Protein AF-A0AAV9EC55-F1 (afdb_monomer_lite)

Radius of gyration: 24.44 Å; chains: 1; bounding box: 65×81×63 Å

Secondary structure (DSSP, 8-state):
----S-------HHHHHHHHHHHHS--SS----PSPHHHHHHHHHHT-TTHHHHHHHHHHHHHH-HHHHHHHHTSSHHHHHHHHHHHHTT--S-THHHHHHHHHHTTS---SPPS-HHHHHHHHHHHHHHS-HHHHHHHHHHHHHHHHH-HHHHHHHTSGGG-HHHHHHHHHHH---HHHHHHHHHHHHHHTSSHHHHHHHHHTTHHHHHHHHHHHHS-S-S----

InterPro domains:
  IPR003613 U-box domain [PS51698] (1-29)
  IPR011989 Armadillo-like helical [G3DSA:1.25.10.10] (6-224)
  IPR016024 Armadillo-type fold [SSF48371] (18-217)
  IPR045185 E3 ubiquitin-protein ligase PUB22/23/24-like [PTHR22849] (1-216)
  IPR058678 U-box domain-containing protein-like, ARM repeat region [PF25598] (39-224)

Structure (mmCIF, N/CA/C/O backbone):
data_AF-A0AAV9EC55-F1
#
_entry.id   AF-A0AAV9EC55-F1
#
loop_
_atom_site.group_PDB
_atom_site.id
_atom_site.type_symbol
_atom_site.label_atom_id
_atom_site.label_alt_id
_atom_site.label_comp_id
_atom_site.label_asym_id
_atom_site.label_entity_id
_atom_site.label_seq_id
_atom_site.pdbx_PDB_ins_code
_atom_site.Cartn_x
_atom_site.Cartn_y
_atom_site.Cartn_z
_atom_site.occupancy
_atom_site.B_iso_or_equiv
_atom_site.auth_seq_id
_atom_site.auth_comp_id
_atom_site.auth_asym_id
_atom_site.auth_atom_id
_atom_site.pdbx_PDB_model_num
ATOM 1 N N . MET A 1 1 ? 8.874 -62.850 -39.930 1.00 38.75 1 MET A N 1
ATOM 2 C CA . MET A 1 1 ? 8.862 -61.561 -39.208 1.00 38.75 1 MET A CA 1
ATOM 3 C C . MET A 1 1 ? 9.757 -60.599 -39.962 1.00 38.75 1 MET A C 1
ATOM 5 O O . MET A 1 1 ? 10.953 -60.844 -40.041 1.00 38.75 1 MET A O 1
ATOM 9 N N . GLN A 1 2 ? 9.176 -59.597 -40.617 1.00 45.44 2 GLN A N 1
ATOM 10 C CA . GLN A 1 2 ? 9.918 -58.660 -41.458 1.00 45.44 2 GLN A CA 1
ATOM 11 C C . GLN A 1 2 ? 10.484 -57.551 -40.565 1.00 45.44 2 GLN A C 1
ATOM 13 O O . GLN A 1 2 ? 9.738 -56.741 -40.023 1.00 45.44 2 GLN A O 1
ATOM 18 N N . VAL A 1 3 ? 11.799 -57.577 -40.349 1.00 55.66 3 VAL A N 1
ATOM 19 C CA . VAL A 1 3 ? 12.520 -56.552 -39.587 1.00 55.66 3 VAL A CA 1
ATOM 20 C C . VAL A 1 3 ? 12.741 -55.362 -40.519 1.00 55.66 3 VAL A C 1
ATOM 22 O O . VAL A 1 3 ? 13.360 -55.510 -41.571 1.00 55.66 3 VAL A O 1
ATOM 25 N N . LEU A 1 4 ? 12.184 -54.203 -40.164 1.00 48.34 4 LEU A N 1
ATOM 26 C CA . LEU A 1 4 ? 12.337 -52.960 -40.924 1.00 48.34 4 LEU A CA 1
ATOM 27 C C . LEU A 1 4 ? 13.818 -52.529 -40.946 1.00 48.34 4 LEU A C 1
ATOM 29 O O . LEU A 1 4 ? 14.422 -52.411 -39.875 1.00 48.34 4 LEU A O 1
ATOM 33 N N . PRO A 1 5 ? 14.412 -52.278 -42.128 1.00 57.16 5 PRO A N 1
ATOM 34 C CA . PRO A 1 5 ? 15.803 -51.882 -42.258 1.00 57.16 5 PRO A CA 1
ATOM 35 C C . PRO A 1 5 ? 15.905 -50.356 -42.302 1.00 57.16 5 PRO A C 1
ATOM 37 O O . PRO A 1 5 ? 16.120 -49.782 -43.359 1.00 57.16 5 PRO A O 1
ATOM 40 N N . SER A 1 6 ? 15.738 -49.694 -41.161 1.00 53.38 6 SER A N 1
ATOM 41 C CA . SER A 1 6 ? 16.419 -48.422 -40.892 1.00 53.38 6 SER A CA 1
ATOM 42 C C . SER A 1 6 ? 16.151 -47.974 -39.461 1.00 53.38 6 SER A C 1
ATOM 44 O O . SER A 1 6 ? 15.020 -47.873 -38.992 1.00 53.38 6 SER A O 1
ATOM 46 N N . LYS A 1 7 ? 17.247 -47.704 -38.754 1.00 51.03 7 LYS A N 1
ATOM 47 C CA . LYS A 1 7 ? 17.292 -47.003 -37.466 1.00 51.03 7 LYS A CA 1
ATOM 48 C C . LYS A 1 7 ? 17.668 -45.540 -37.704 1.00 51.03 7 LYS A C 1
ATOM 50 O O . LYS A 1 7 ? 18.323 -44.913 -36.876 1.00 51.03 7 LYS A O 1
ATOM 55 N N . ASP A 1 8 ? 17.276 -45.020 -38.860 1.00 46.66 8 ASP A N 1
ATOM 56 C CA . ASP A 1 8 ? 17.514 -43.638 -39.218 1.00 46.66 8 ASP A CA 1
ATOM 57 C C . ASP A 1 8 ? 16.453 -42.829 -38.487 1.00 46.66 8 ASP A C 1
ATOM 59 O O . ASP A 1 8 ? 15.302 -42.724 -38.911 1.00 46.66 8 ASP A O 1
ATOM 63 N N . PHE A 1 9 ? 16.836 -42.306 -37.321 1.00 54.19 9 PHE A N 1
ATOM 64 C CA . PHE A 1 9 ? 16.145 -41.188 -36.701 1.00 54.19 9 PHE A CA 1
ATOM 65 C C . PHE A 1 9 ? 16.186 -40.045 -37.711 1.00 54.19 9 PHE A C 1
ATOM 67 O O . PHE A 1 9 ? 17.112 -39.242 -37.714 1.00 54.19 9 PHE A O 1
ATOM 74 N N . ILE A 1 10 ? 15.201 -39.992 -38.602 1.00 49.34 10 ILE A N 1
ATOM 75 C CA . ILE A 1 10 ? 14.934 -38.804 -39.393 1.00 49.34 10 ILE A CA 1
ATOM 76 C C . ILE A 1 10 ? 14.414 -37.803 -38.361 1.00 49.34 10 ILE A C 1
ATOM 78 O O . ILE A 1 10 ? 13.297 -37.990 -37.861 1.00 49.34 10 ILE A O 1
ATOM 82 N N . PRO A 1 11 ? 15.205 -36.789 -37.955 1.00 53.09 11 PRO A N 1
ATOM 83 C CA . PRO A 1 11 ? 14.697 -35.788 -37.039 1.00 53.09 11 PRO A CA 1
ATOM 84 C C . PRO A 1 11 ? 13.466 -35.197 -37.711 1.00 53.09 11 PRO A C 1
ATOM 86 O O . PRO A 1 11 ? 13.515 -34.822 -38.885 1.00 53.09 11 PRO A O 1
ATOM 89 N N . ASN A 1 12 ? 12.338 -35.185 -37.004 1.00 66.88 12 ASN A N 1
ATOM 90 C CA . ASN A 1 12 ? 11.106 -34.624 -37.530 1.00 66.88 12 ASN A CA 1
ATOM 91 C C . ASN A 1 12 ? 11.317 -33.107 -37.640 1.00 66.88 12 ASN A C 1
ATOM 93 O O . ASN A 1 12 ? 11.024 -32.339 -36.724 1.00 66.88 12 ASN A O 1
ATOM 97 N N . LEU A 1 13 ? 11.914 -32.689 -38.759 1.00 66.38 13 LEU A N 1
ATOM 98 C CA . LEU A 1 13 ? 12.276 -31.310 -39.058 1.00 66.38 13 LEU A CA 1
ATOM 99 C C . LEU A 1 13 ? 11.023 -30.442 -39.106 1.00 66.38 13 LEU A C 1
ATOM 101 O O . LEU A 1 13 ? 11.099 -29.259 -38.809 1.00 66.38 13 LEU A O 1
ATOM 105 N N . THR A 1 14 ? 9.866 -31.033 -39.404 1.00 71.38 14 THR A N 1
ATOM 106 C CA . THR A 1 14 ? 8.547 -30.415 -39.260 1.00 71.38 14 THR A CA 1
ATOM 107 C C . THR A 1 14 ? 8.240 -30.060 -37.808 1.00 71.38 14 THR A C 1
ATOM 109 O O . THR A 1 14 ? 7.862 -28.924 -37.555 1.00 71.38 14 THR A O 1
ATOM 112 N N . LEU A 1 15 ? 8.474 -30.955 -36.841 1.00 65.94 15 LEU A N 1
ATOM 113 C CA . LEU A 1 15 ? 8.318 -30.640 -35.416 1.00 65.94 15 LEU A CA 1
ATOM 114 C C . LEU A 1 15 ? 9.353 -29.626 -34.933 1.00 65.94 15 LEU A C 1
ATOM 116 O O . LEU A 1 15 ? 8.979 -28.681 -34.257 1.00 65.94 15 LEU A O 1
ATOM 120 N N . HIS A 1 16 ? 10.625 -29.750 -35.315 1.00 69.38 16 HIS A N 1
ATOM 121 C CA . HIS A 1 16 ? 11.636 -28.745 -34.958 1.00 69.38 16 HIS A CA 1
ATOM 122 C C . HIS A 1 16 ? 11.318 -27.371 -35.553 1.00 69.38 16 HIS A C 1
ATOM 124 O O . HIS A 1 16 ? 11.480 -26.355 -34.883 1.00 69.38 16 HIS A O 1
ATOM 130 N N . ARG A 1 17 ? 10.828 -27.327 -36.796 1.00 71.19 17 ARG A N 1
ATOM 131 C CA . ARG A 1 17 ? 10.367 -26.090 -37.427 1.00 71.19 17 ARG A CA 1
ATOM 132 C C . ARG A 1 17 ? 9.121 -25.560 -36.749 1.00 71.19 17 ARG A C 1
ATOM 134 O O . ARG A 1 17 ? 9.084 -24.366 -36.531 1.00 71.19 17 ARG A O 1
ATOM 141 N N . LEU A 1 18 ? 8.156 -26.397 -36.371 1.00 71.94 18 LEU A N 1
ATOM 142 C CA . LEU A 1 18 ? 6.964 -25.977 -35.629 1.00 71.94 18 LEU A CA 1
ATOM 143 C C . LEU A 1 18 ? 7.322 -25.465 -34.233 1.00 71.94 18 LEU A C 1
ATOM 145 O O . LEU A 1 18 ? 6.835 -24.413 -33.854 1.00 71.94 18 LEU A O 1
ATOM 149 N N . ILE A 1 19 ? 8.218 -26.132 -33.505 1.00 71.69 19 ILE A N 1
ATOM 150 C CA . ILE A 1 19 ? 8.723 -25.682 -32.201 1.00 71.69 19 ILE A CA 1
ATOM 151 C C . ILE A 1 19 ? 9.456 -24.351 -32.354 1.00 71.69 19 ILE A C 1
ATOM 153 O O . ILE A 1 19 ? 9.196 -23.432 -31.586 1.00 71.69 19 ILE A O 1
ATOM 157 N N . ASN A 1 20 ? 10.311 -24.211 -33.372 1.00 68.94 20 ASN A N 1
ATOM 158 C CA . ASN A 1 20 ? 10.969 -22.942 -33.667 1.00 68.94 20 ASN A CA 1
ATOM 159 C C . ASN A 1 20 ? 9.972 -21.871 -34.107 1.00 68.94 20 ASN A C 1
ATOM 161 O O . ASN A 1 20 ? 10.118 -20.725 -33.713 1.00 68.94 20 ASN A O 1
ATOM 165 N N . LEU A 1 21 ? 8.945 -22.208 -34.886 1.00 65.31 21 LEU A N 1
ATOM 166 C CA . LEU A 1 21 ? 7.922 -21.261 -35.324 1.00 65.31 21 LEU A CA 1
ATOM 167 C C . LEU A 1 21 ? 7.052 -20.827 -34.145 1.00 65.31 21 LEU A C 1
ATOM 169 O O . LEU A 1 21 ? 6.698 -19.668 -34.064 1.00 65.31 21 LEU A O 1
ATOM 173 N N . TRP A 1 22 ? 6.747 -21.723 -33.209 1.00 59.97 22 TRP A N 1
ATOM 174 C CA . TRP A 1 22 ? 6.001 -21.411 -31.990 1.00 59.97 22 TRP A CA 1
ATOM 175 C C . TRP A 1 22 ? 6.855 -20.644 -30.976 1.00 59.97 22 TRP A C 1
ATOM 177 O O . TRP A 1 22 ? 6.327 -19.793 -30.270 1.00 59.97 22 TRP A O 1
ATOM 187 N N . SER A 1 23 ? 8.166 -20.895 -30.918 1.00 55.84 23 SER A N 1
ATOM 188 C CA . SER A 1 23 ? 9.086 -20.159 -30.043 1.00 55.84 23 SER A CA 1
ATOM 189 C C . SER A 1 23 ? 9.476 -18.786 -30.597 1.00 55.84 23 SER A C 1
ATOM 191 O O . SER A 1 23 ? 9.752 -17.874 -29.821 1.00 55.84 23 SER A O 1
ATOM 193 N N . SER A 1 24 ? 9.485 -18.626 -31.925 1.00 46.81 24 SER A N 1
ATOM 194 C CA . SER A 1 24 ? 9.819 -17.372 -32.615 1.00 46.81 24 SER A CA 1
ATOM 195 C C . SER A 1 24 ? 8.605 -16.594 -33.115 1.00 46.81 24 SER A C 1
ATOM 197 O O . SER A 1 24 ? 8.763 -15.433 -33.496 1.00 46.81 24 SER A O 1
ATOM 199 N N . SER A 1 25 ? 7.402 -17.178 -33.097 1.00 40.44 25 SER A N 1
ATOM 200 C CA . SER A 1 25 ? 6.175 -16.453 -33.417 1.00 40.44 25 SER A CA 1
ATOM 201 C C . SER A 1 25 ? 5.987 -15.363 -32.364 1.00 40.44 25 SER A C 1
ATOM 203 O O . SER A 1 25 ? 5.839 -15.668 -31.175 1.00 40.44 25 SER A O 1
ATOM 205 N N . PRO A 1 26 ? 6.004 -14.077 -32.755 1.00 47.47 26 PRO A N 1
ATOM 206 C CA . PRO A 1 26 ? 5.523 -13.042 -31.870 1.00 47.47 26 PRO A CA 1
ATOM 207 C C . PRO A 1 26 ? 4.039 -13.329 -31.657 1.00 47.47 26 PRO A C 1
ATOM 209 O O . PRO A 1 26 ? 3.246 -13.216 -32.591 1.00 47.47 26 PRO A O 1
ATOM 212 N N . SER A 1 27 ? 3.678 -13.746 -30.441 1.00 49.38 27 SER A N 1
ATOM 213 C CA . SER A 1 27 ? 2.279 -13.866 -30.037 1.00 49.38 27 SER A CA 1
ATOM 214 C C . SER A 1 27 ? 1.516 -12.622 -30.523 1.00 49.38 27 SER A C 1
ATOM 216 O O . SER A 1 27 ? 1.991 -11.507 -30.283 1.00 49.38 27 SER A O 1
ATOM 218 N N . PRO A 1 28 ? 0.357 -12.761 -31.193 1.00 43.31 28 PRO A N 1
ATOM 219 C CA . PRO A 1 28 ? -0.440 -11.619 -31.644 1.00 43.31 28 PRO A CA 1
ATOM 220 C C . PRO A 1 28 ? -1.009 -10.793 -30.478 1.00 43.31 28 PRO A C 1
ATOM 222 O O . PRO A 1 28 ? -1.608 -9.744 -30.696 1.00 43.31 28 PRO A O 1
ATOM 225 N N . SER A 1 29 ? -0.780 -11.203 -29.227 1.00 46.81 29 SER A N 1
ATOM 226 C CA . SER A 1 29 ? -0.833 -10.286 -28.098 1.00 46.81 29 SER A CA 1
ATOM 227 C C . SER A 1 29 ? 0.405 -9.392 -28.146 1.00 46.81 29 SER A C 1
ATOM 229 O O . SER A 1 29 ? 1.492 -9.808 -27.742 1.00 46.81 29 SER A O 1
ATOM 231 N N . SER A 1 30 ? 0.252 -8.162 -28.629 1.00 50.16 30 SER A N 1
ATOM 232 C CA . SER A 1 30 ? 1.233 -7.091 -28.474 1.00 50.16 30 SER A CA 1
ATOM 233 C C . SER A 1 30 ? 1.474 -6.822 -26.982 1.00 50.16 30 SER A C 1
ATOM 235 O O . SER A 1 30 ? 0.936 -5.877 -26.408 1.00 50.16 30 SER A O 1
ATOM 237 N N . SER A 1 31 ? 2.245 -7.681 -26.316 1.00 51.22 31 SER A N 1
ATOM 238 C CA . SER A 1 31 ? 2.764 -7.379 -24.994 1.00 51.22 31 SER A CA 1
ATOM 239 C C . SER A 1 31 ? 3.664 -6.159 -25.164 1.00 51.22 31 SER A C 1
ATOM 241 O O . SER A 1 31 ? 4.531 -6.184 -26.047 1.00 51.22 31 SER A O 1
ATOM 243 N N . PRO A 1 32 ? 3.463 -5.086 -24.382 1.00 55.97 32 PRO A N 1
ATOM 244 C CA . PRO A 1 32 ? 4.347 -3.932 -24.437 1.00 55.97 32 PRO A CA 1
ATOM 245 C C . PRO A 1 32 ? 5.785 -4.426 -24.250 1.00 55.97 32 PRO A C 1
ATOM 247 O O . PRO A 1 32 ? 6.106 -5.073 -23.256 1.00 55.97 32 PRO A O 1
ATOM 250 N N . ARG A 1 33 ? 6.647 -4.218 -25.248 1.00 60.12 33 ARG A N 1
ATOM 251 C CA . ARG A 1 33 ? 8.057 -4.597 -25.140 1.00 60.12 33 ARG A CA 1
ATOM 252 C C . ARG A 1 33 ? 8.762 -3.472 -24.408 1.00 60.12 33 ARG A C 1
ATOM 254 O O . ARG A 1 33 ? 8.920 -2.388 -24.961 1.00 60.12 33 ARG A O 1
ATOM 261 N N . LEU A 1 34 ? 9.148 -3.719 -23.161 1.00 66.44 34 LEU A N 1
ATOM 262 C CA . LEU A 1 34 ? 10.035 -2.800 -22.465 1.00 66.44 34 LEU A CA 1
ATOM 263 C C . LEU A 1 34 ? 11.425 -2.842 -23.127 1.00 66.44 34 LEU A C 1
ATOM 265 O O . LEU A 1 34 ? 11.871 -3.928 -23.518 1.00 66.44 34 LEU A O 1
ATOM 269 N N . PRO A 1 35 ? 12.128 -1.700 -23.236 1.00 70.19 35 PRO A N 1
ATOM 270 C CA . PRO A 1 35 ? 13.576 -1.708 -23.440 1.00 70.19 35 PRO A CA 1
ATOM 271 C C . PRO A 1 35 ? 14.273 -2.480 -22.298 1.00 70.19 35 PRO A C 1
ATOM 273 O O . PRO A 1 35 ? 13.616 -2.833 -21.311 1.00 70.19 35 PRO A O 1
ATOM 276 N N . PRO A 1 36 ? 15.581 -2.785 -22.412 1.00 79.62 36 PRO A N 1
ATOM 277 C CA . PRO A 1 36 ? 16.288 -3.580 -21.413 1.00 79.62 36 PRO A CA 1
ATOM 278 C C . PRO A 1 36 ? 16.026 -3.039 -20.005 1.00 79.62 36 PRO A C 1
ATOM 280 O O . PRO A 1 36 ? 16.267 -1.866 -19.722 1.00 79.62 36 PRO A O 1
ATOM 283 N N . LEU A 1 37 ? 15.504 -3.894 -19.120 1.00 82.06 37 LEU A N 1
ATOM 284 C CA . LEU A 1 37 ? 15.089 -3.493 -17.772 1.00 82.06 37 LEU A CA 1
ATOM 285 C C . LEU A 1 37 ? 16.245 -2.833 -17.005 1.00 82.06 37 LEU A C 1
ATOM 287 O O . LEU A 1 37 ? 16.022 -1.891 -16.254 1.00 82.06 37 LEU A O 1
ATOM 291 N N . SER A 1 38 ? 17.485 -3.262 -17.252 1.00 81.38 38 SER A N 1
ATOM 292 C CA . SER A 1 38 ? 18.697 -2.644 -16.706 1.00 81.38 38 SER A CA 1
ATOM 293 C C . SER A 1 38 ? 18.841 -1.162 -17.050 1.00 81.38 38 SER A C 1
ATOM 295 O O . SER A 1 38 ? 19.224 -0.375 -16.186 1.00 81.38 38 SER A O 1
ATOM 297 N N . ASP A 1 39 ? 18.525 -0.782 -18.286 1.00 82.31 39 ASP A N 1
ATOM 298 C CA . ASP A 1 39 ? 18.675 0.592 -18.766 1.00 82.31 39 ASP A CA 1
ATOM 299 C C . ASP A 1 39 ? 17.559 1.463 -18.188 1.00 82.31 39 ASP A C 1
ATOM 301 O O . ASP A 1 39 ? 17.823 2.531 -17.646 1.00 82.31 39 ASP A O 1
ATOM 305 N N . LEU A 1 40 ? 16.330 0.935 -18.151 1.00 84.06 40 LEU A N 1
ATOM 306 C CA . LEU A 1 40 ? 15.199 1.589 -17.487 1.00 84.06 40 LEU A CA 1
ATOM 307 C C . LEU A 1 40 ? 15.456 1.856 -16.005 1.00 84.06 40 LEU A C 1
ATOM 309 O O . LEU A 1 40 ? 15.167 2.943 -15.508 1.00 84.06 40 LEU A O 1
ATOM 313 N N . LEU A 1 41 ? 15.979 0.862 -15.282 1.00 85.38 41 LEU A N 1
ATOM 314 C CA . LEU A 1 41 ? 16.282 1.023 -13.864 1.00 85.38 41 LEU A CA 1
ATOM 315 C C . LEU A 1 41 ? 17.396 2.047 -13.643 1.00 85.38 41 LEU A C 1
ATOM 317 O O . LEU A 1 41 ? 17.294 2.850 -12.716 1.00 85.38 41 LEU A O 1
ATOM 321 N N . ARG A 1 42 ? 18.415 2.069 -14.509 1.00 85.50 42 ARG A N 1
ATOM 322 C CA . ARG A 1 42 ? 19.474 3.084 -14.472 1.00 85.50 42 ARG A CA 1
ATOM 323 C C . ARG A 1 42 ? 18.914 4.486 -14.717 1.00 85.50 42 ARG A C 1
ATOM 325 O O . ARG A 1 42 ? 19.243 5.413 -13.976 1.00 85.50 42 ARG A O 1
ATOM 332 N N . ASP A 1 43 ? 18.024 4.636 -15.690 1.00 85.06 43 ASP A N 1
ATOM 333 C CA . ASP A 1 43 ? 17.398 5.919 -16.010 1.00 85.06 43 ASP A CA 1
ATOM 334 C C . ASP A 1 43 ? 16.514 6.423 -14.861 1.00 85.06 43 ASP A C 1
ATOM 336 O O . ASP A 1 43 ? 16.597 7.595 -14.487 1.00 85.06 43 ASP A O 1
ATOM 340 N N . LEU A 1 44 ? 15.740 5.533 -14.226 1.00 85.50 44 LEU A N 1
ATOM 341 C CA . LEU A 1 44 ? 14.958 5.858 -13.027 1.00 85.50 44 LEU A CA 1
ATOM 342 C C . LEU A 1 44 ? 15.845 6.283 -11.852 1.00 85.50 44 LEU A C 1
ATOM 344 O O . LEU A 1 44 ? 15.511 7.226 -11.135 1.00 85.50 44 LEU A O 1
ATOM 348 N N . GLN A 1 45 ? 16.989 5.624 -11.663 1.00 83.81 45 GLN A N 1
ATOM 349 C CA . GLN A 1 45 ? 17.953 6.004 -10.630 1.00 83.81 45 GLN A CA 1
ATOM 350 C C . GLN A 1 45 ? 18.588 7.371 -10.911 1.00 83.81 45 GLN A C 1
ATOM 352 O O . GLN A 1 45 ? 18.778 8.153 -9.981 1.00 83.81 45 GLN A O 1
ATOM 357 N N . SER A 1 46 ? 18.864 7.693 -12.173 1.00 82.25 46 SER A N 1
ATOM 358 C CA . SER A 1 46 ? 19.465 8.975 -12.562 1.00 82.25 46 SER A CA 1
ATOM 359 C C . SER A 1 46 ? 18.486 10.160 -12.619 1.00 82.25 46 SER A C 1
ATOM 361 O O . SER A 1 46 ? 18.928 11.287 -12.819 1.00 82.25 46 SER A O 1
ATOM 363 N N . SER A 1 47 ? 17.184 9.944 -12.373 1.00 68.12 47 SER A N 1
ATOM 364 C CA . SER A 1 47 ? 16.153 10.999 -12.336 1.00 68.12 47 SER A CA 1
ATOM 365 C C . SER A 1 47 ? 16.106 11.868 -13.605 1.00 68.12 47 SER A C 1
ATOM 367 O O . SER A 1 47 ? 16.074 13.094 -13.528 1.00 68.12 47 SER A O 1
ATOM 369 N N . THR A 1 48 ? 16.101 11.244 -14.785 1.00 66.88 48 THR A N 1
ATOM 370 C CA . THR A 1 48 ? 16.021 11.967 -16.069 1.00 66.88 48 THR A CA 1
ATOM 371 C C . THR A 1 48 ? 14.651 12.626 -16.301 1.00 66.88 48 THR A C 1
ATOM 373 O O . THR A 1 48 ? 13.662 12.323 -15.630 1.00 66.88 48 THR A O 1
ATOM 376 N N . THR A 1 49 ? 14.551 13.503 -17.306 1.00 64.06 49 THR A N 1
ATOM 377 C CA . THR A 1 49 ? 13.322 14.242 -17.671 1.00 64.06 49 THR A CA 1
ATOM 378 C C . THR A 1 49 ? 12.124 13.356 -18.053 1.00 64.06 49 THR A C 1
ATOM 380 O O . THR A 1 49 ? 11.007 13.854 -18.147 1.00 64.06 49 THR A O 1
ATOM 383 N N . ASN A 1 50 ? 12.320 12.041 -18.219 1.00 79.88 50 ASN A N 1
ATOM 384 C CA . ASN A 1 50 ? 11.298 11.101 -18.688 1.00 79.88 50 ASN A CA 1
ATOM 385 C C . ASN A 1 50 ? 10.803 10.108 -17.621 1.00 79.88 50 ASN A C 1
ATOM 387 O O . ASN A 1 50 ? 10.075 9.173 -17.960 1.00 79.88 50 ASN A O 1
ATOM 391 N N . THR A 1 51 ? 11.146 10.290 -16.340 1.00 86.56 51 THR A N 1
ATOM 392 C CA . THR A 1 51 ? 10.763 9.370 -15.242 1.00 86.56 51 THR A CA 1
ATOM 393 C C . THR A 1 51 ? 9.274 9.014 -15.237 1.00 86.56 51 THR A C 1
ATOM 395 O O . THR A 1 51 ? 8.923 7.840 -15.140 1.00 86.56 51 THR A O 1
ATOM 398 N N . HIS A 1 52 ? 8.387 9.994 -15.426 1.00 85.88 52 HIS A N 1
ATOM 399 C CA . HIS A 1 52 ? 6.942 9.764 -15.481 1.00 85.88 52 HIS A CA 1
ATOM 400 C C . HIS A 1 52 ? 6.529 8.825 -16.630 1.00 85.88 52 HIS A C 1
ATOM 402 O O . HIS A 1 52 ? 5.731 7.906 -16.435 1.00 85.88 52 HIS A O 1
ATOM 408 N N . HIS A 1 53 ? 7.099 9.007 -17.826 1.00 87.12 53 HIS A N 1
ATOM 409 C CA . HIS A 1 53 ? 6.835 8.133 -18.973 1.00 87.12 53 HIS A CA 1
ATOM 410 C C . HIS A 1 53 ? 7.343 6.706 -18.719 1.00 87.12 53 HIS A C 1
ATOM 412 O O . HIS A 1 53 ? 6.660 5.733 -19.053 1.00 87.12 53 HIS A O 1
ATOM 418 N N . LEU A 1 54 ? 8.514 6.569 -18.087 1.00 88.94 54 LEU A N 1
ATOM 419 C CA . LEU A 1 54 ? 9.078 5.267 -17.724 1.00 88.94 54 LEU A CA 1
ATOM 420 C C . LEU A 1 54 ? 8.193 4.528 -16.712 1.00 88.94 54 LEU A C 1
ATOM 422 O O . LEU A 1 54 ? 7.912 3.345 -16.894 1.00 88.94 54 LEU A O 1
ATOM 426 N N . LEU A 1 55 ? 7.692 5.229 -15.692 1.00 91.81 55 LEU A N 1
ATOM 427 C CA . LEU A 1 55 ? 6.771 4.669 -14.698 1.00 91.81 55 LEU A CA 1
ATOM 428 C C . LEU A 1 55 ? 5.437 4.247 -15.327 1.00 91.81 55 LEU A C 1
ATOM 430 O O . LEU A 1 55 ? 4.931 3.167 -15.026 1.00 91.81 55 LEU A O 1
ATOM 434 N N . SER A 1 56 ? 4.896 5.049 -16.248 1.00 91.19 56 SER A N 1
ATOM 435 C CA . SER A 1 56 ? 3.692 4.690 -17.011 1.00 91.19 56 SER A CA 1
ATOM 436 C C . SER A 1 56 ? 3.915 3.441 -17.874 1.00 91.19 56 SER A C 1
ATOM 438 O O . SER A 1 56 ? 3.108 2.507 -17.865 1.00 91.19 56 SER A O 1
ATOM 440 N N . SER A 1 57 ? 5.066 3.365 -18.549 1.00 90.62 57 SER A N 1
ATOM 441 C CA . SER A 1 57 ? 5.450 2.206 -19.363 1.00 90.62 57 SER A CA 1
ATOM 442 C C . SER A 1 57 ? 5.583 0.942 -18.508 1.00 90.62 57 SER A C 1
ATOM 444 O O . SER A 1 57 ? 5.004 -0.090 -18.849 1.00 90.62 57 SER A O 1
ATOM 446 N N . LEU A 1 58 ? 6.256 1.028 -17.355 1.00 91.62 58 LEU A N 1
ATOM 447 C CA . LEU A 1 58 ? 6.366 -0.078 -16.397 1.00 91.62 58 LEU A CA 1
ATOM 448 C C . LEU A 1 58 ? 5.004 -0.505 -15.849 1.00 91.62 58 LEU A C 1
ATOM 450 O O . LEU A 1 58 ? 4.738 -1.701 -15.746 1.00 91.62 58 LEU A O 1
ATOM 454 N N . SER A 1 59 ? 4.127 0.451 -15.539 1.00 93.12 59 SER A N 1
ATOM 455 C CA . SER A 1 59 ? 2.775 0.166 -15.057 1.00 93.12 59 SER A CA 1
ATOM 456 C C . SER A 1 59 ? 1.958 -0.588 -16.106 1.00 93.12 59 SER A C 1
ATOM 458 O O . SER A 1 59 ? 1.358 -1.611 -15.779 1.00 93.12 59 SER A O 1
ATOM 460 N N . SER A 1 60 ? 1.991 -0.160 -17.372 1.00 91.19 60 SER A N 1
ATOM 461 C CA . SER A 1 60 ? 1.295 -0.863 -18.459 1.00 91.19 60 SER A CA 1
ATOM 462 C C . SER A 1 60 ? 1.855 -2.273 -18.697 1.00 91.19 60 SER A C 1
ATOM 464 O O . SER A 1 60 ? 1.098 -3.230 -18.877 1.00 91.19 60 SER A O 1
ATOM 466 N N . PHE A 1 61 ? 3.179 -2.437 -18.606 1.00 90.69 61 PHE A N 1
ATOM 467 C CA . PHE A 1 61 ? 3.830 -3.738 -18.709 1.00 90.69 61 PHE A CA 1
ATOM 468 C C . PHE A 1 61 ? 3.435 -4.680 -17.572 1.00 90.69 61 PHE A C 1
ATOM 470 O O . PHE A 1 61 ? 3.038 -5.818 -17.837 1.00 90.69 61 PHE A O 1
ATOM 477 N N . ALA A 1 62 ? 3.477 -4.204 -16.327 1.00 91.38 62 ALA A N 1
ATOM 478 C CA . ALA A 1 62 ? 3.046 -4.963 -15.158 1.00 91.38 62 ALA A CA 1
ATOM 479 C C . ALA A 1 62 ? 1.550 -5.311 -15.227 1.00 91.38 62 ALA A C 1
ATOM 481 O O . ALA A 1 62 ? 1.158 -6.419 -14.876 1.00 91.38 62 ALA A O 1
ATOM 482 N N . ALA A 1 63 ? 0.708 -4.399 -15.721 1.00 90.81 63 ALA A N 1
ATOM 483 C CA . ALA A 1 63 ? -0.729 -4.624 -15.845 1.00 90.81 63 ALA A CA 1
ATOM 484 C C . ALA A 1 63 ? -1.084 -5.732 -16.854 1.00 90.81 63 ALA A C 1
ATOM 486 O O . ALA A 1 63 ? -2.084 -6.424 -16.668 1.00 90.81 63 ALA A O 1
ATOM 487 N N . SER A 1 64 ? -0.259 -5.917 -17.889 1.00 90.06 64 SER A N 1
ATOM 488 C CA . SER A 1 64 ? -0.561 -6.812 -19.012 1.00 90.06 64 SER A CA 1
ATOM 489 C C . SER A 1 64 ? -0.504 -8.314 -18.698 1.00 90.06 64 SER A C 1
ATOM 491 O O . SER A 1 64 ? -1.175 -9.083 -19.383 1.00 90.06 64 SER A O 1
ATOM 493 N N . SER A 1 65 ? 0.272 -8.765 -17.701 1.00 89.50 65 SER A N 1
ATOM 494 C CA . SER A 1 65 ? 0.283 -10.183 -17.303 1.00 89.50 65 SER A CA 1
ATOM 495 C C . SER A 1 65 ? 0.872 -10.434 -15.913 1.00 89.50 65 SER A C 1
ATOM 497 O O . SER A 1 65 ? 1.806 -9.757 -15.480 1.00 89.50 65 SER A O 1
ATOM 499 N N . ASP A 1 66 ? 0.404 -11.495 -15.250 1.00 89.88 66 ASP A N 1
ATOM 500 C CA . ASP A 1 66 ? 0.979 -11.958 -13.978 1.00 89.88 66 ASP A CA 1
ATOM 501 C C . ASP A 1 66 ? 2.430 -12.421 -14.123 1.00 89.88 66 ASP A C 1
ATOM 503 O O . ASP A 1 66 ? 3.241 -12.229 -13.219 1.00 89.88 66 ASP A O 1
ATOM 507 N N . ARG A 1 67 ? 2.796 -12.967 -15.290 1.00 88.62 67 ARG A N 1
ATOM 508 C CA . ARG A 1 67 ? 4.184 -13.342 -15.590 1.00 88.62 67 ARG A CA 1
ATOM 509 C C . ARG A 1 67 ? 5.102 -12.120 -15.585 1.00 88.62 67 ARG A C 1
ATOM 511 O O . ARG A 1 67 ? 6.208 -12.196 -15.053 1.00 88.62 67 ARG A O 1
ATOM 518 N N . ASN A 1 68 ? 4.631 -10.991 -16.114 1.00 90.56 68 ASN A N 1
ATOM 519 C CA . ASN A 1 68 ? 5.373 -9.735 -16.077 1.00 90.56 68 ASN A CA 1
ATOM 520 C C . ASN A 1 68 ? 5.519 -9.233 -14.638 1.00 90.56 68 ASN A C 1
ATOM 522 O O . ASN A 1 68 ? 6.638 -8.930 -14.228 1.00 90.56 68 ASN A O 1
ATOM 526 N N . ARG A 1 69 ? 4.440 -9.237 -13.841 1.00 92.50 69 ARG A N 1
ATOM 527 C CA . ARG A 1 69 ? 4.497 -8.890 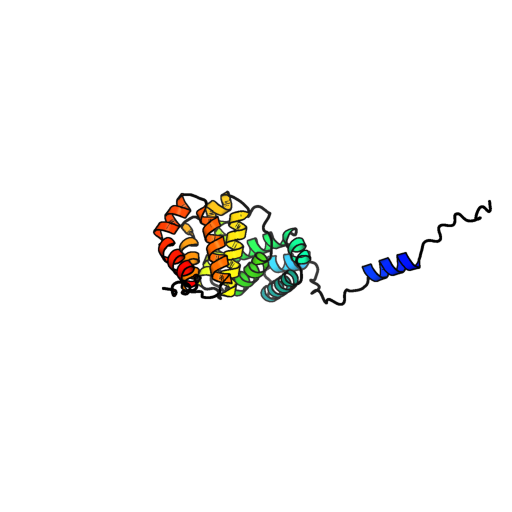-12.405 1.00 92.50 69 ARG A CA 1
ATOM 528 C C . ARG A 1 69 ? 5.501 -9.753 -11.646 1.00 92.50 69 ARG A C 1
ATOM 530 O O . ARG A 1 69 ? 6.320 -9.219 -10.902 1.00 92.50 69 ARG A O 1
ATOM 537 N N . ALA A 1 70 ? 5.484 -11.067 -11.866 1.00 89.81 70 ALA A N 1
ATOM 538 C CA . ALA A 1 70 ? 6.420 -11.996 -11.241 1.00 89.81 70 ALA A CA 1
ATOM 539 C C . ALA A 1 70 ? 7.870 -11.694 -11.649 1.00 89.81 70 ALA A C 1
ATOM 541 O O . ALA A 1 70 ? 8.746 -11.619 -10.792 1.00 89.81 70 ALA A O 1
ATOM 542 N N . SER A 1 71 ? 8.117 -11.445 -12.941 1.00 88.12 71 SER A N 1
ATOM 543 C CA . SER A 1 71 ? 9.454 -11.097 -13.438 1.00 88.12 71 SER A CA 1
ATOM 544 C C . SER A 1 71 ? 9.985 -9.791 -12.839 1.00 88.12 71 SER A C 1
ATOM 546 O O . SER A 1 71 ? 11.141 -9.733 -12.431 1.00 88.12 71 SER A O 1
ATOM 548 N N . LEU A 1 72 ? 9.131 -8.769 -12.711 1.00 90.81 72 LEU A N 1
ATOM 549 C CA . LEU A 1 72 ? 9.485 -7.503 -12.077 1.00 90.81 72 LEU A CA 1
ATOM 550 C C . LEU A 1 72 ? 9.720 -7.665 -10.573 1.00 90.81 72 LEU A C 1
ATOM 552 O O . LEU A 1 72 ? 10.680 -7.099 -10.060 1.00 90.81 72 LEU A O 1
ATOM 556 N N . SER A 1 73 ? 8.895 -8.459 -9.887 1.00 91.50 73 SER A N 1
ATOM 557 C CA . SER A 1 73 ? 9.024 -8.715 -8.444 1.00 91.50 73 SER A CA 1
ATOM 558 C C . SER A 1 73 ? 10.337 -9.426 -8.095 1.00 91.50 73 SER A C 1
ATOM 560 O O . SER A 1 73 ? 10.912 -9.150 -7.054 1.00 91.50 73 SER A O 1
ATOM 562 N N . LEU A 1 74 ? 10.832 -10.300 -8.980 1.00 88.50 74 LEU A N 1
ATOM 563 C CA . LEU A 1 74 ? 12.111 -11.013 -8.826 1.00 88.50 74 LEU A CA 1
ATOM 564 C C . LEU A 1 74 ? 13.330 -10.219 -9.333 1.00 88.50 74 LEU A C 1
ATOM 566 O O . LEU A 1 74 ? 14.457 -10.710 -9.286 1.00 88.50 74 LEU A O 1
ATOM 570 N N . SER A 1 75 ? 13.115 -9.021 -9.874 1.00 88.50 75 SER A N 1
ATOM 571 C CA . SER A 1 75 ? 14.174 -8.150 -10.389 1.00 88.50 75 SER A CA 1
ATOM 572 C C . SER A 1 75 ? 14.547 -7.068 -9.365 1.00 88.50 75 SER A C 1
ATOM 574 O O . SER A 1 75 ? 13.816 -6.867 -8.402 1.00 88.50 75 SER A O 1
ATOM 576 N N . PRO A 1 76 ? 15.600 -6.261 -9.597 1.00 89.06 76 PRO A N 1
ATOM 577 C CA . PRO A 1 76 ? 15.902 -5.088 -8.766 1.00 89.06 76 PRO A CA 1
ATOM 578 C C . PRO A 1 76 ? 14.864 -3.951 -8.871 1.00 89.06 76 PRO A C 1
ATOM 580 O O . PRO A 1 76 ? 15.055 -2.878 -8.307 1.00 89.06 76 PRO A O 1
ATOM 583 N N . CYS A 1 77 ? 13.773 -4.129 -9.621 1.00 90.69 77 CYS A N 1
ATOM 584 C CA . CYS A 1 77 ? 12.765 -3.093 -9.829 1.00 90.69 77 CYS A CA 1
ATOM 585 C C . CYS A 1 77 ? 12.111 -2.593 -8.526 1.00 90.69 77 CYS A C 1
ATOM 587 O O . CYS A 1 77 ? 12.075 -1.373 -8.339 1.00 90.69 77 CYS A O 1
ATOM 589 N N . PRO A 1 78 ? 11.647 -3.451 -7.593 1.00 92.00 78 PRO A N 1
ATOM 590 C CA . PRO A 1 78 ? 11.005 -2.982 -6.373 1.00 92.00 78 PRO A CA 1
ATOM 591 C C . PRO A 1 78 ? 11.955 -2.145 -5.518 1.00 92.00 78 PRO A C 1
ATOM 593 O O . PRO A 1 78 ? 11.570 -1.079 -5.051 1.00 92.00 78 PRO A O 1
ATOM 596 N N . SER A 1 79 ? 13.216 -2.561 -5.368 1.00 90.62 79 SER A N 1
ATOM 597 C CA . SER A 1 79 ? 14.203 -1.815 -4.580 1.00 90.62 79 SER A CA 1
ATOM 598 C C . SER A 1 79 ? 14.522 -0.454 -5.201 1.00 90.62 79 SER A C 1
ATOM 600 O O . SER A 1 79 ? 14.567 0.546 -4.483 1.00 90.62 79 SER A O 1
ATOM 602 N N . VAL A 1 80 ? 14.642 -0.372 -6.530 1.00 91.38 80 VAL A N 1
ATOM 603 C CA . VAL A 1 80 ? 14.807 0.905 -7.242 1.00 91.38 80 VAL A CA 1
ATOM 604 C C . VAL A 1 80 ? 13.601 1.818 -7.029 1.00 91.38 80 VAL A C 1
ATOM 606 O O . VAL A 1 80 ? 13.777 2.985 -6.683 1.00 91.38 80 VAL A O 1
ATOM 609 N N . LEU A 1 81 ? 12.377 1.306 -7.162 1.00 92.75 81 LEU A N 1
ATOM 610 C CA . LEU A 1 81 ? 11.164 2.100 -6.954 1.00 92.75 81 LEU A CA 1
ATOM 611 C C . LEU A 1 81 ? 11.004 2.556 -5.496 1.00 92.75 81 LEU A C 1
ATOM 613 O O . LEU A 1 81 ? 10.635 3.703 -5.255 1.00 92.75 81 LEU A O 1
ATOM 617 N N . LEU A 1 82 ? 11.340 1.705 -4.523 1.00 92.44 82 LEU A N 1
ATOM 618 C CA . LEU A 1 82 ? 11.355 2.068 -3.103 1.00 92.44 82 LEU A CA 1
ATOM 619 C C . LEU A 1 82 ? 12.418 3.133 -2.807 1.00 92.44 82 LEU A C 1
ATOM 621 O O . LEU A 1 82 ? 12.136 4.080 -2.076 1.00 92.44 82 LEU A O 1
ATOM 625 N N . SER A 1 83 ? 13.602 3.043 -3.419 1.00 90.69 83 SER A N 1
ATOM 626 C CA . SER A 1 83 ? 14.631 4.085 -3.301 1.00 90.69 83 SER A CA 1
ATOM 627 C C . SER A 1 83 ? 14.184 5.411 -3.928 1.00 90.69 83 SER A C 1
ATOM 629 O O . SER A 1 83 ? 14.467 6.485 -3.403 1.00 90.69 83 SER A O 1
ATOM 631 N N . LEU A 1 84 ? 13.425 5.354 -5.024 1.00 91.00 84 LEU A N 1
ATOM 632 C CA . LEU A 1 84 ? 12.876 6.528 -5.690 1.00 91.00 84 LEU A CA 1
ATOM 633 C C . LEU A 1 84 ? 11.771 7.188 -4.851 1.00 91.00 84 LEU A C 1
ATOM 635 O O . LEU A 1 84 ? 11.767 8.415 -4.742 1.00 91.00 84 LEU A O 1
ATOM 639 N N . LEU A 1 85 ? 10.911 6.402 -4.188 1.00 91.69 85 LEU A N 1
ATOM 640 C CA . LEU A 1 85 ? 9.989 6.904 -3.162 1.00 91.69 85 LEU A CA 1
ATOM 641 C C . LEU A 1 85 ? 10.746 7.544 -1.994 1.00 91.69 85 LEU A C 1
ATOM 643 O O . LEU A 1 85 ? 10.395 8.643 -1.578 1.00 91.69 85 LEU A O 1
ATOM 647 N N . ALA A 1 86 ? 11.790 6.888 -1.481 1.00 90.94 86 ALA A N 1
ATOM 648 C CA . ALA A 1 86 ? 12.575 7.398 -0.360 1.00 90.94 86 ALA A CA 1
ATOM 649 C C . ALA A 1 86 ? 13.220 8.759 -0.677 1.00 90.94 86 ALA A C 1
ATOM 651 O O . ALA A 1 86 ? 13.134 9.687 0.126 1.00 90.94 86 ALA A O 1
ATOM 652 N N . ARG A 1 87 ? 13.794 8.904 -1.878 1.00 89.00 87 ARG A 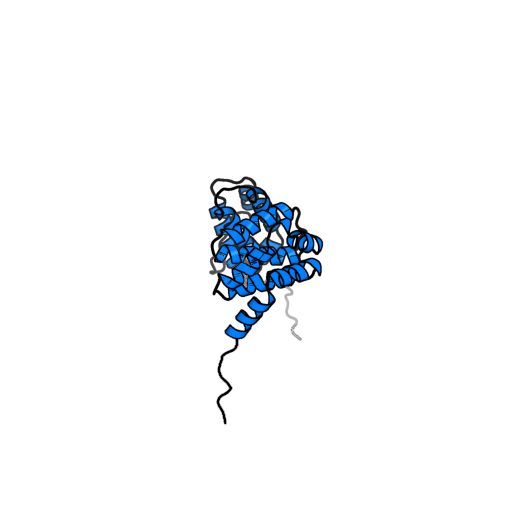N 1
ATOM 653 C CA . ARG A 1 87 ? 14.419 10.149 -2.349 1.00 89.00 87 ARG A CA 1
ATOM 654 C C . ARG A 1 87 ? 13.428 11.304 -2.475 1.00 89.00 87 ARG A C 1
ATOM 656 O O . ARG A 1 87 ? 13.732 12.405 -2.032 1.00 89.00 87 ARG A O 1
ATOM 663 N N . HIS A 1 88 ? 12.248 11.050 -3.040 1.00 86.06 88 HIS A N 1
ATOM 664 C CA . HIS A 1 88 ? 11.219 12.080 -3.238 1.00 86.06 88 HIS A CA 1
ATOM 665 C C . HIS A 1 88 ? 10.288 12.240 -2.024 1.00 86.06 88 HIS A C 1
ATOM 667 O O . HIS A 1 88 ? 9.413 13.098 -2.020 1.00 86.06 88 HIS A O 1
ATOM 673 N N . GLY A 1 89 ? 10.458 11.442 -0.965 1.00 78.75 89 GLY A N 1
ATOM 674 C CA . GLY A 1 89 ? 9.619 11.514 0.233 1.00 78.75 89 GLY A CA 1
ATOM 675 C C . GLY A 1 89 ? 9.738 12.831 1.000 1.00 78.75 89 GLY A C 1
ATOM 676 O O . GLY A 1 89 ? 8.794 13.215 1.692 1.00 78.75 89 GLY A O 1
ATOM 677 N N . ASN A 1 90 ? 10.869 13.525 0.848 1.00 75.94 90 ASN A N 1
ATOM 678 C CA . ASN A 1 90 ? 11.136 14.832 1.453 1.00 75.94 90 ASN A CA 1
ATOM 679 C C . ASN A 1 90 ? 10.988 15.998 0.459 1.00 75.94 90 ASN A C 1
ATOM 681 O O . ASN A 1 90 ? 11.179 17.141 0.858 1.00 75.94 90 ASN A O 1
ATOM 685 N N . ASP A 1 91 ? 10.698 15.721 -0.813 1.00 78.44 91 ASP A N 1
ATOM 686 C CA . ASP A 1 91 ? 10.576 16.750 -1.846 1.00 78.44 91 ASP A CA 1
ATOM 687 C C . ASP A 1 91 ? 9.152 17.308 -1.857 1.00 78.44 91 ASP A C 1
ATOM 689 O O . ASP A 1 91 ? 8.202 16.547 -2.025 1.00 78.44 91 ASP A O 1
ATOM 693 N N . ASP A 1 92 ? 8.995 18.621 -1.681 1.00 70.56 92 ASP A N 1
ATOM 694 C CA . ASP A 1 92 ? 7.700 19.311 -1.723 1.00 70.56 92 ASP A CA 1
ATOM 695 C C . ASP A 1 92 ? 7.131 19.492 -3.136 1.00 70.56 92 ASP A C 1
ATOM 697 O O . ASP A 1 92 ? 6.020 20.000 -3.282 1.00 70.56 92 ASP A O 1
ATOM 701 N N . GLY A 1 93 ? 7.844 19.011 -4.156 1.00 79.00 93 GLY A N 1
ATOM 702 C CA . GLY A 1 93 ? 7.391 18.978 -5.539 1.00 79.00 93 GLY A CA 1
ATOM 703 C C . GLY A 1 93 ? 6.206 18.047 -5.832 1.00 79.00 93 GLY A C 1
ATOM 704 O O . GLY A 1 93 ? 5.542 17.479 -4.954 1.00 79.00 93 GLY A O 1
ATOM 705 N N . ASP A 1 94 ? 5.943 17.900 -7.131 1.00 83.12 94 ASP A N 1
ATOM 706 C CA . ASP A 1 94 ? 4.803 17.163 -7.665 1.00 83.12 94 ASP A CA 1
ATOM 707 C C . ASP A 1 94 ? 4.768 15.699 -7.207 1.00 83.12 94 ASP A C 1
ATOM 709 O O . ASP A 1 94 ? 5.731 14.939 -7.314 1.00 83.12 94 ASP A O 1
ATOM 713 N N . LEU A 1 95 ? 3.580 15.247 -6.795 1.00 90.25 95 LEU A N 1
ATOM 714 C CA . LEU A 1 95 ? 3.343 13.862 -6.375 1.00 90.25 95 LEU A CA 1
ATOM 715 C C . LEU A 1 95 ? 3.310 12.873 -7.557 1.00 90.25 95 LEU A C 1
ATOM 717 O O . LEU A 1 95 ? 3.087 11.684 -7.342 1.00 90.25 95 LEU A O 1
ATOM 721 N N . SER A 1 96 ? 3.511 13.326 -8.796 1.00 90.50 96 SER A N 1
ATOM 722 C CA . SER A 1 96 ? 3.379 12.513 -10.015 1.00 90.50 96 SER A CA 1
ATOM 723 C C . SER A 1 96 ? 4.354 11.331 -10.037 1.00 90.50 96 SER A C 1
ATOM 725 O O . SER A 1 96 ? 3.958 10.198 -10.315 1.00 90.50 96 SER A O 1
ATOM 727 N N . VAL A 1 97 ? 5.612 11.572 -9.661 1.00 90.81 97 VAL A N 1
ATOM 728 C CA . VAL A 1 97 ? 6.662 10.548 -9.571 1.00 90.81 97 VAL A CA 1
ATOM 729 C C . VAL A 1 97 ? 6.354 9.553 -8.449 1.00 90.81 97 VAL A C 1
ATOM 731 O O . VAL A 1 97 ? 6.439 8.342 -8.658 1.00 90.81 97 VAL A O 1
ATOM 734 N N . LEU A 1 98 ? 5.916 10.048 -7.285 1.00 93.06 98 LEU A N 1
ATOM 735 C CA . LEU A 1 98 ? 5.498 9.207 -6.160 1.00 93.06 98 LEU A CA 1
ATOM 736 C C . LEU A 1 98 ? 4.304 8.320 -6.539 1.00 93.06 98 LEU A C 1
ATOM 738 O O . LEU A 1 98 ? 4.318 7.121 -6.269 1.00 93.06 98 LEU A O 1
ATOM 742 N N . ALA A 1 99 ? 3.294 8.890 -7.196 1.00 94.50 99 ALA A N 1
ATOM 743 C CA . ALA A 1 99 ? 2.092 8.179 -7.616 1.00 94.50 99 ALA A CA 1
ATOM 744 C C . ALA A 1 99 ? 2.409 7.113 -8.672 1.00 94.50 99 ALA A C 1
ATOM 746 O O . ALA A 1 99 ? 1.927 5.987 -8.567 1.00 94.50 99 ALA A O 1
ATOM 747 N N . GLY A 1 100 ? 3.257 7.433 -9.655 1.00 94.25 100 GLY A N 1
ATOM 748 C CA . GLY A 1 100 ? 3.706 6.471 -10.661 1.00 94.25 100 GLY A CA 1
ATOM 749 C C . GLY A 1 100 ? 4.491 5.310 -10.048 1.00 94.25 100 GLY A C 1
ATOM 750 O O . GLY A 1 100 ? 4.234 4.152 -10.375 1.00 94.25 100 GLY A O 1
ATOM 751 N N . ALA A 1 101 ? 5.399 5.594 -9.112 1.00 94.56 101 ALA A N 1
ATOM 752 C CA . ALA A 1 101 ? 6.165 4.564 -8.417 1.00 94.56 101 ALA A CA 1
ATOM 753 C C . ALA A 1 101 ? 5.275 3.680 -7.533 1.00 94.56 101 ALA A C 1
ATOM 755 O O . ALA A 1 101 ? 5.383 2.455 -7.589 1.00 94.56 101 ALA A O 1
ATOM 756 N N . ALA A 1 102 ? 4.357 4.285 -6.772 1.00 95.75 102 ALA A N 1
ATOM 757 C CA . ALA A 1 102 ? 3.396 3.562 -5.945 1.00 95.75 102 ALA A CA 1
ATOM 758 C C . ALA A 1 102 ? 2.476 2.665 -6.784 1.00 95.75 102 ALA A C 1
ATOM 760 O O . ALA A 1 102 ? 2.218 1.534 -6.387 1.00 95.75 102 ALA A O 1
ATOM 761 N N . ARG A 1 103 ? 2.045 3.121 -7.965 1.00 96.50 103 ARG A N 1
ATOM 762 C CA . ARG A 1 103 ? 1.229 2.327 -8.893 1.00 96.50 103 ARG A CA 1
ATOM 763 C C . ARG A 1 103 ? 1.949 1.099 -9.426 1.00 96.50 103 ARG A C 1
ATOM 765 O O . ARG A 1 103 ? 1.343 0.046 -9.568 1.00 96.50 103 ARG A O 1
ATOM 772 N N . VAL A 1 104 ? 3.230 1.221 -9.769 1.00 95.50 104 VAL A N 1
ATOM 773 C CA . VAL A 1 104 ? 3.995 0.045 -10.203 1.00 95.50 104 VAL A CA 1
ATOM 774 C C . VAL A 1 104 ? 4.181 -0.897 -9.018 1.00 95.50 104 VAL A C 1
ATOM 776 O O . VAL A 1 104 ? 3.874 -2.075 -9.140 1.00 95.50 104 VAL A O 1
ATOM 779 N N . LEU A 1 105 ? 4.596 -0.382 -7.856 1.00 95.00 105 LEU A N 1
ATOM 780 C CA . LEU A 1 105 ? 4.796 -1.181 -6.644 1.00 95.00 105 LEU A CA 1
ATOM 781 C C . LEU A 1 105 ? 3.518 -1.878 -6.155 1.00 95.00 105 LEU A C 1
ATOM 783 O O . LEU A 1 105 ? 3.616 -2.996 -5.661 1.00 95.00 105 LEU A O 1
ATOM 787 N N . SER A 1 106 ? 2.333 -1.276 -6.314 1.00 95.25 106 SER A N 1
ATOM 788 C CA . SER A 1 106 ? 1.055 -1.876 -5.895 1.00 95.25 106 SER A CA 1
ATOM 789 C C . SER A 1 106 ? 0.686 -3.133 -6.694 1.00 95.25 106 SER A C 1
ATOM 791 O O . SER A 1 106 ? -0.165 -3.909 -6.258 1.00 95.25 106 SER A O 1
ATOM 793 N N . LEU A 1 107 ? 1.336 -3.349 -7.842 1.00 94.00 107 LEU A N 1
ATOM 794 C CA . LEU A 1 107 ? 1.185 -4.530 -8.693 1.00 94.00 107 LEU A CA 1
ATOM 795 C C . LEU A 1 107 ? 2.248 -5.606 -8.429 1.00 94.00 107 LEU A C 1
ATOM 797 O O . LEU A 1 107 ? 2.172 -6.680 -9.030 1.00 94.00 107 LEU A O 1
ATOM 801 N N . LEU A 1 108 ? 3.258 -5.318 -7.604 1.00 93.06 108 LEU A N 1
ATOM 802 C CA . LEU A 1 108 ? 4.402 -6.198 -7.367 1.00 93.06 108 LEU A CA 1
ATOM 803 C C . LEU A 1 108 ? 4.341 -6.834 -5.981 1.00 93.06 108 LEU A C 1
ATOM 805 O O . LEU A 1 108 ? 3.807 -6.268 -5.030 1.00 93.06 108 LEU A O 1
ATOM 809 N N . ASN A 1 109 ? 4.963 -8.004 -5.862 1.00 88.56 109 ASN A N 1
ATOM 810 C CA . ASN A 1 109 ? 5.162 -8.654 -4.576 1.00 88.56 109 ASN A CA 1
ATOM 811 C C . ASN A 1 109 ? 6.497 -8.206 -3.982 1.00 88.56 109 ASN A C 1
ATOM 813 O O . ASN A 1 109 ? 7.552 -8.404 -4.582 1.00 88.56 109 ASN A O 1
ATOM 817 N N . LEU A 1 110 ? 6.447 -7.614 -2.791 1.00 87.44 110 LEU A N 1
ATOM 818 C CA . LEU A 1 110 ? 7.626 -7.142 -2.068 1.00 87.44 110 LEU A CA 1
ATOM 819 C C . LEU A 1 110 ? 8.125 -8.258 -1.147 1.00 87.44 110 LEU A C 1
ATOM 821 O O . LEU A 1 110 ? 7.675 -8.381 -0.010 1.00 87.44 110 LEU A O 1
ATOM 825 N N . THR A 1 111 ? 9.007 -9.110 -1.665 1.00 76.19 111 THR A N 1
ATOM 826 C CA . THR A 1 111 ? 9.569 -10.250 -0.919 1.00 76.19 111 THR A CA 1
ATOM 827 C C . THR A 1 111 ? 10.836 -9.896 -0.152 1.00 76.19 111 THR A C 1
ATOM 829 O O . THR A 1 111 ? 11.130 -10.523 0.863 1.00 76.19 111 THR A O 1
ATOM 832 N N . ASP A 1 112 ? 11.570 -8.892 -0.625 1.00 76.69 112 ASP A N 1
ATOM 833 C CA . ASP A 1 112 ? 12.870 -8.538 -0.072 1.00 76.69 112 ASP A CA 1
ATOM 834 C C . ASP A 1 112 ? 12.746 -7.585 1.126 1.00 76.69 112 ASP A C 1
ATOM 836 O O . ASP A 1 112 ? 11.819 -6.764 1.193 1.00 76.69 112 ASP A O 1
ATOM 840 N N . PRO A 1 113 ? 13.685 -7.665 2.087 1.00 68.69 113 PRO A N 1
ATOM 841 C CA . PRO A 1 113 ? 13.718 -6.756 3.219 1.00 68.69 113 PRO A CA 1
ATOM 842 C C . PRO A 1 113 ? 13.881 -5.308 2.747 1.00 68.69 113 PRO A C 1
ATOM 844 O O . PRO A 1 113 ? 14.711 -4.980 1.899 1.00 68.69 113 PRO A O 1
ATOM 847 N N . ILE A 1 114 ? 13.062 -4.429 3.320 1.00 74.69 114 ILE A N 1
ATOM 848 C CA . ILE A 1 114 ? 12.995 -3.019 2.941 1.00 74.69 114 ILE A CA 1
ATOM 849 C C . ILE A 1 114 ? 14.228 -2.298 3.499 1.00 74.69 114 ILE A C 1
ATOM 851 O O . ILE A 1 114 ? 14.424 -2.328 4.715 1.00 74.69 114 ILE A O 1
ATOM 855 N N . PRO A 1 115 ? 15.026 -1.614 2.663 1.00 65.31 115 PRO A N 1
ATOM 856 C CA . PRO A 1 115 ? 16.275 -1.003 3.111 1.00 65.31 115 PRO A CA 1
ATOM 857 C C . PRO A 1 115 ? 16.054 0.207 4.032 1.00 65.31 115 PRO A C 1
ATOM 859 O O . PRO A 1 115 ? 16.814 0.399 4.974 1.00 65.31 115 PRO A O 1
ATOM 862 N N . GLU A 1 116 ? 15.005 1.010 3.803 1.00 74.62 116 GLU A N 1
ATOM 863 C CA . GLU A 1 116 ? 14.768 2.261 4.541 1.00 74.62 116 GLU A CA 1
ATOM 864 C C . GLU A 1 116 ? 13.271 2.542 4.747 1.00 74.62 116 GLU A C 1
ATOM 866 O O . GLU A 1 116 ? 12.610 3.172 3.925 1.00 74.62 116 GLU A O 1
ATOM 871 N N . THR A 1 117 ? 12.701 2.106 5.870 1.00 81.44 117 THR A N 1
ATOM 872 C CA . THR A 1 117 ? 11.265 2.298 6.149 1.00 81.44 117 THR A CA 1
ATOM 873 C C . THR A 1 117 ? 10.844 3.754 6.429 1.00 81.44 117 THR A C 1
ATOM 875 O O . THR A 1 117 ? 9.772 4.133 5.950 1.00 81.44 117 THR A O 1
ATOM 878 N N . PRO A 1 118 ? 11.633 4.621 7.111 1.00 86.12 118 PRO A N 1
ATOM 879 C CA . PRO A 1 118 ? 11.213 5.991 7.432 1.00 86.12 118 PRO A CA 1
ATOM 880 C C . PRO A 1 118 ? 10.929 6.907 6.229 1.00 86.12 118 PRO A C 1
ATOM 882 O O . PRO A 1 118 ? 9.868 7.537 6.202 1.00 86.12 118 PRO A O 1
ATOM 885 N N . PRO A 1 119 ? 11.826 7.041 5.229 1.00 89.56 119 PRO A N 1
ATOM 886 C CA . PRO A 1 119 ? 11.585 7.948 4.108 1.00 89.56 119 PRO A CA 1
ATOM 887 C C . PRO A 1 119 ? 10.454 7.440 3.204 1.00 89.56 119 PRO A C 1
ATOM 889 O O . PRO A 1 119 ? 9.638 8.233 2.734 1.00 89.56 119 PRO A O 1
ATOM 892 N N . ILE A 1 120 ? 10.328 6.118 3.049 1.00 91.00 120 ILE A N 1
ATOM 893 C CA . ILE A 1 120 ? 9.223 5.485 2.319 1.00 91.00 120 ILE A CA 1
ATOM 894 C C . ILE A 1 120 ? 7.886 5.765 3.022 1.00 91.00 120 ILE A C 1
ATOM 896 O O . ILE A 1 120 ? 6.915 6.148 2.371 1.00 91.00 120 ILE A O 1
ATOM 900 N N . ALA A 1 121 ? 7.834 5.655 4.355 1.00 91.69 121 ALA A N 1
ATOM 901 C CA . ALA A 1 121 ? 6.640 5.975 5.136 1.00 91.69 121 ALA A CA 1
ATOM 902 C C . ALA A 1 121 ? 6.198 7.436 4.946 1.00 91.69 121 ALA A C 1
ATOM 904 O O . ALA A 1 121 ? 5.008 7.703 4.768 1.00 91.69 121 ALA A O 1
ATOM 905 N N . ARG A 1 122 ? 7.148 8.385 4.918 1.00 91.81 122 ARG A N 1
ATOM 906 C CA . ARG A 1 122 ? 6.860 9.804 4.640 1.00 91.81 122 ARG A CA 1
ATOM 907 C C . ARG A 1 122 ? 6.295 10.000 3.236 1.00 91.81 122 ARG A C 1
ATOM 909 O O . ARG A 1 122 ? 5.241 10.624 3.108 1.00 91.81 122 ARG A O 1
ATOM 916 N N . ALA A 1 123 ? 6.926 9.416 2.219 1.00 93.19 123 ALA A N 1
ATOM 917 C CA . ALA A 1 123 ? 6.457 9.476 0.835 1.00 93.19 123 ALA A CA 1
ATOM 918 C C . ALA A 1 123 ? 5.015 8.958 0.688 1.00 93.19 123 ALA A C 1
ATOM 920 O O . ALA A 1 123 ? 4.152 9.629 0.119 1.00 93.19 123 ALA A O 1
ATOM 921 N N . LEU A 1 124 ? 4.722 7.796 1.278 1.00 94.56 124 LEU A N 1
ATOM 922 C CA . LEU A 1 124 ? 3.388 7.194 1.244 1.00 94.56 124 LEU A CA 1
ATOM 923 C C . LEU A 1 124 ? 2.376 8.013 2.060 1.00 94.56 124 LEU A C 1
ATOM 925 O O . LEU A 1 124 ? 1.243 8.191 1.618 1.00 94.56 124 LEU A O 1
ATOM 929 N N . SER A 1 125 ? 2.779 8.608 3.190 1.00 94.19 125 SER A N 1
ATOM 930 C CA . SER A 1 125 ? 1.916 9.518 3.959 1.00 94.19 125 SER A CA 1
ATOM 931 C C . SER A 1 125 ? 1.507 10.759 3.156 1.00 94.19 125 SER A C 1
ATOM 933 O O . SER A 1 125 ? 0.370 11.219 3.270 1.00 94.19 125 SER A O 1
ATOM 935 N N . ARG A 1 126 ? 2.399 11.284 2.303 1.00 93.56 126 ARG A N 1
ATOM 936 C CA . ARG A 1 126 ? 2.097 12.407 1.403 1.00 93.56 126 ARG A CA 1
ATOM 937 C C . ARG A 1 126 ? 1.071 12.003 0.352 1.00 93.56 126 ARG A C 1
ATOM 939 O O . ARG A 1 126 ? 0.089 12.722 0.177 1.00 93.56 126 ARG A O 1
ATOM 946 N N . LEU A 1 127 ? 1.249 10.840 -0.282 1.00 94.19 127 LEU A N 1
ATOM 947 C CA . LEU A 1 127 ? 0.275 10.296 -1.236 1.00 94.19 127 LEU A CA 1
ATOM 948 C C . LEU A 1 127 ? -1.095 10.088 -0.586 1.00 94.19 127 LEU A C 1
ATOM 950 O O . LEU A 1 127 ? -2.100 10.534 -1.129 1.00 94.19 127 LEU A O 1
ATOM 954 N N . LEU A 1 128 ? -1.147 9.508 0.614 1.00 94.06 128 LEU A N 1
ATOM 955 C CA . LEU A 1 128 ? -2.396 9.348 1.365 1.00 94.06 128 LEU A CA 1
ATOM 956 C C . LEU A 1 128 ? -3.047 10.688 1.753 1.00 94.06 128 LEU A C 1
ATOM 958 O O . LEU A 1 128 ? -4.273 10.778 1.879 1.00 94.06 128 LEU A O 1
ATOM 962 N N . ARG A 1 129 ? -2.243 11.737 1.968 1.00 92.62 129 ARG A N 1
ATOM 963 C CA . ARG A 1 129 ? -2.732 13.060 2.370 1.00 92.62 129 ARG A CA 1
ATOM 964 C C . ARG A 1 129 ? -3.288 13.862 1.195 1.00 92.62 129 ARG A C 1
ATOM 966 O O . ARG A 1 129 ? -4.389 14.398 1.329 1.00 92.62 129 ARG A O 1
ATOM 973 N N . ALA A 1 130 ? -2.528 13.946 0.103 1.00 91.31 130 ALA A N 1
ATOM 974 C CA . ALA A 1 130 ? -2.730 14.896 -0.995 1.00 91.31 130 ALA A CA 1
ATOM 975 C C . ALA A 1 130 ? -2.786 14.252 -2.395 1.00 91.31 130 ALA A C 1
ATOM 977 O O . ALA A 1 130 ? -2.984 14.953 -3.381 1.00 91.31 130 ALA A O 1
ATOM 978 N N . GLY A 1 131 ? -2.628 12.932 -2.504 1.00 90.56 131 GLY A N 1
ATOM 979 C CA . GLY A 1 131 ? -2.734 12.220 -3.775 1.00 90.56 131 GLY A CA 1
ATOM 980 C C . GLY A 1 131 ? -4.172 12.113 -4.294 1.00 90.56 131 GLY A C 1
ATOM 981 O O . GLY A 1 131 ? -5.142 12.290 -3.545 1.00 90.56 131 GLY A O 1
ATOM 982 N N . SER A 1 132 ? -4.293 11.769 -5.579 1.00 92.38 132 SER A N 1
ATOM 983 C CA . SER A 1 132 ? -5.550 11.375 -6.230 1.00 92.38 132 SER A CA 1
ATOM 984 C C . SER A 1 132 ? -6.133 10.105 -5.587 1.00 92.38 132 SER A C 1
ATOM 986 O O . SER A 1 132 ? -5.363 9.334 -5.003 1.00 92.38 132 SER A O 1
ATOM 988 N N . PRO A 1 133 ? -7.449 9.834 -5.692 1.00 91.50 133 PRO A N 1
ATOM 989 C CA . PRO A 1 133 ? -8.065 8.648 -5.087 1.00 91.50 133 PRO A CA 1
ATOM 990 C C . PRO A 1 133 ? -7.336 7.353 -5.467 1.00 91.50 133 PRO A C 1
ATOM 992 O O . PRO A 1 133 ? -6.953 6.600 -4.575 1.00 91.50 133 PRO A O 1
ATOM 995 N N . ASP A 1 134 ? -7.014 7.158 -6.748 1.00 93.25 134 ASP A N 1
ATOM 996 C CA . ASP A 1 134 ? -6.272 5.981 -7.219 1.00 93.25 134 ASP A CA 1
ATOM 997 C C . ASP A 1 134 ? -4.887 5.872 -6.574 1.00 93.25 134 ASP A C 1
ATOM 999 O O . ASP A 1 134 ? -4.497 4.811 -6.094 1.00 93.25 134 ASP A O 1
ATOM 1003 N N . SER A 1 135 ? -4.155 6.988 -6.489 1.00 93.81 135 SER A N 1
ATOM 1004 C CA . SER A 1 135 ? -2.821 6.995 -5.881 1.00 93.81 135 SER A CA 1
ATOM 1005 C C . SER A 1 135 ? -2.854 6.709 -4.376 1.00 93.81 135 SER A C 1
ATOM 1007 O O . SER A 1 135 ? -1.906 6.134 -3.846 1.00 93.81 135 SER A O 1
ATOM 1009 N N . ARG A 1 136 ? -3.948 7.061 -3.680 1.00 95.31 136 ARG A N 1
ATOM 1010 C CA . ARG A 1 136 ? -4.150 6.712 -2.266 1.00 95.31 136 ARG A CA 1
ATOM 1011 C C . ARG A 1 136 ? -4.395 5.216 -2.102 1.00 95.31 136 ARG A C 1
ATOM 1013 O O . ARG A 1 136 ? -3.851 4.619 -1.177 1.00 95.31 136 ARG A O 1
ATOM 1020 N N . VAL A 1 137 ? -5.170 4.610 -3.005 1.00 95.62 137 VAL A N 1
ATOM 1021 C CA . VAL A 1 137 ? -5.375 3.153 -3.045 1.00 95.62 137 VAL A CA 1
ATOM 1022 C C . VAL A 1 137 ? -4.055 2.432 -3.310 1.00 95.62 137 VAL A C 1
ATOM 1024 O O . VAL A 1 137 ? -3.702 1.516 -2.568 1.00 95.62 137 VAL A O 1
ATOM 1027 N N . ASP A 1 138 ? -3.295 2.876 -4.313 1.00 96.38 138 ASP A N 1
ATOM 1028 C CA . ASP A 1 138 ? -1.968 2.335 -4.613 1.00 96.38 138 ASP A CA 1
ATOM 1029 C C . ASP A 1 138 ? -1.029 2.473 -3.405 1.00 96.38 138 ASP A C 1
ATOM 1031 O O . ASP A 1 138 ? -0.403 1.496 -2.995 1.00 96.38 138 ASP A O 1
ATOM 1035 N N . ALA A 1 139 ? -0.994 3.642 -2.759 1.00 96.38 139 ALA A N 1
ATOM 1036 C CA . ALA A 1 139 ? -0.188 3.866 -1.561 1.00 96.38 139 ALA A CA 1
ATOM 1037 C C . ALA A 1 139 ? -0.591 2.948 -0.394 1.00 96.38 139 ALA A C 1
ATOM 1039 O O . ALA A 1 139 ? 0.285 2.394 0.268 1.00 96.38 139 ALA A O 1
ATOM 1040 N N . ALA A 1 140 ? -1.890 2.746 -0.153 1.00 96.44 140 ALA A N 1
ATOM 1041 C CA . ALA A 1 140 ? -2.381 1.839 0.886 1.00 96.44 140 ALA A CA 1
ATOM 1042 C C . ALA A 1 140 ? -1.984 0.376 0.612 1.00 96.44 140 ALA A C 1
ATOM 1044 O O . ALA A 1 140 ? -1.542 -0.320 1.526 1.00 96.44 140 ALA A O 1
ATOM 1045 N N . ARG A 1 141 ? -2.059 -0.075 -0.649 1.00 96.00 141 ARG A N 1
ATOM 1046 C CA . ARG A 1 141 ? -1.613 -1.420 -1.066 1.00 96.00 141 ARG A CA 1
ATOM 1047 C C . ARG A 1 141 ? -0.109 -1.613 -0.906 1.00 96.00 141 ARG A C 1
ATOM 1049 O O . ARG A 1 141 ? 0.331 -2.666 -0.444 1.00 96.00 141 ARG A O 1
ATOM 1056 N N . VAL A 1 142 ? 0.682 -0.598 -1.254 1.00 95.44 142 VAL A N 1
ATOM 1057 C CA . VAL A 1 142 ? 2.136 -0.624 -1.050 1.00 95.44 142 VAL A CA 1
ATOM 1058 C C . VAL A 1 142 ? 2.458 -0.678 0.441 1.00 95.44 142 VAL A C 1
ATOM 1060 O O . VAL A 1 142 ? 3.243 -1.525 0.852 1.00 95.44 142 VAL A O 1
ATOM 1063 N N . LEU A 1 143 ? 1.816 0.151 1.272 1.00 94.69 143 LEU A N 1
ATOM 1064 C CA . LEU A 1 143 ? 1.993 0.119 2.729 1.00 94.69 143 LEU A CA 1
ATOM 1065 C C . LEU A 1 143 ? 1.665 -1.246 3.331 1.00 94.69 143 LEU A C 1
ATOM 1067 O O . LEU A 1 143 ? 2.419 -1.746 4.161 1.00 94.69 143 LEU A O 1
ATOM 1071 N N . ASP A 1 144 ? 0.556 -1.850 2.914 1.00 94.75 144 ASP A N 1
ATOM 1072 C CA . ASP A 1 144 ? 0.163 -3.185 3.353 1.00 94.75 144 ASP A CA 1
ATOM 1073 C C . ASP A 1 144 ? 1.201 -4.243 2.944 1.00 94.75 144 ASP A C 1
ATOM 1075 O O . ASP A 1 144 ? 1.667 -5.014 3.781 1.00 94.75 144 ASP A O 1
ATOM 1079 N N . SER A 1 145 ? 1.655 -4.214 1.690 1.00 93.25 145 SER A N 1
ATOM 1080 C CA . SER A 1 145 ? 2.694 -5.122 1.182 1.00 93.25 145 SER A CA 1
ATOM 1081 C C . SER A 1 145 ? 4.013 -4.973 1.949 1.00 93.25 145 SER A C 1
ATOM 1083 O O . SER A 1 145 ? 4.616 -5.968 2.350 1.00 93.25 145 SER A O 1
ATOM 1085 N N . LEU A 1 146 ? 4.428 -3.735 2.237 1.00 92.19 146 LEU A N 1
ATOM 1086 C CA . LEU A 1 146 ? 5.615 -3.438 3.042 1.00 92.19 146 LEU A CA 1
ATOM 1087 C C . LEU A 1 146 ? 5.463 -3.911 4.497 1.00 92.19 146 LEU A C 1
ATOM 1089 O O . LEU A 1 146 ? 6.399 -4.433 5.093 1.00 92.19 146 LEU A O 1
ATOM 1093 N N . ALA A 1 147 ? 4.280 -3.755 5.089 1.00 91.88 147 ALA A N 1
ATOM 1094 C CA . ALA A 1 147 ? 4.007 -4.210 6.449 1.00 91.88 147 ALA A CA 1
ATOM 1095 C C . ALA A 1 147 ? 3.924 -5.747 6.556 1.00 91.88 147 ALA A C 1
ATOM 1097 O O . ALA A 1 147 ? 4.111 -6.318 7.638 1.00 91.88 147 ALA A O 1
ATOM 1098 N N . ARG A 1 148 ? 3.643 -6.440 5.448 1.00 91.94 148 ARG A N 1
ATOM 1099 C CA . ARG A 1 148 ? 3.678 -7.906 5.373 1.00 91.94 148 ARG A CA 1
ATOM 1100 C C . ARG A 1 148 ? 5.086 -8.455 5.148 1.00 91.94 148 ARG A C 1
ATOM 1102 O O . ARG A 1 148 ? 5.337 -9.559 5.622 1.00 91.94 148 ARG A O 1
ATOM 1109 N N . SER A 1 149 ? 5.982 -7.711 4.493 1.00 89.00 149 SER A N 1
ATOM 1110 C CA . SER A 1 149 ? 7.315 -8.215 4.133 1.00 89.00 149 SER A CA 1
ATOM 1111 C C . SER A 1 149 ? 8.212 -8.482 5.345 1.00 89.00 149 SER A C 1
ATOM 1113 O O . SER A 1 149 ? 8.925 -9.482 5.364 1.00 89.00 149 SER A O 1
ATOM 1115 N N . SER A 1 150 ? 8.155 -7.648 6.393 1.00 87.75 150 SER A N 1
ATOM 1116 C CA . SER A 1 150 ? 8.896 -7.900 7.634 1.00 87.75 150 SER A CA 1
ATOM 1117 C C . SER A 1 150 ? 8.183 -7.378 8.893 1.00 87.75 150 SER A C 1
ATOM 1119 O O . SER A 1 150 ? 7.470 -6.368 8.848 1.00 87.75 150 SER A O 1
ATOM 1121 N N . PRO A 1 151 ? 8.358 -8.046 10.053 1.00 88.06 151 PRO A N 1
ATOM 1122 C CA . PRO A 1 151 ? 7.781 -7.588 11.318 1.00 88.06 151 PRO A CA 1
ATOM 1123 C C . PRO A 1 151 ? 8.365 -6.242 11.770 1.00 88.06 151 PRO A C 1
ATOM 1125 O O . PRO A 1 151 ? 7.628 -5.407 12.294 1.00 88.06 151 PRO A O 1
ATOM 1128 N N . ASP A 1 152 ? 9.651 -5.998 11.515 1.00 88.12 152 ASP A N 1
ATOM 1129 C CA . ASP A 1 152 ? 10.318 -4.743 11.871 1.00 88.12 152 ASP A CA 1
ATOM 1130 C C . ASP A 1 152 ? 9.776 -3.572 11.048 1.00 88.12 152 ASP A C 1
ATOM 1132 O O . ASP A 1 152 ? 9.477 -2.508 11.595 1.00 88.12 152 ASP A O 1
ATOM 1136 N N . ALA A 1 153 ? 9.549 -3.782 9.745 1.00 87.88 153 ALA A N 1
ATOM 1137 C CA . ALA A 1 153 ? 8.915 -2.778 8.901 1.00 87.88 153 ALA A CA 1
ATOM 1138 C C . ALA A 1 153 ? 7.486 -2.489 9.353 1.00 87.88 153 ALA A C 1
ATOM 1140 O O . ALA A 1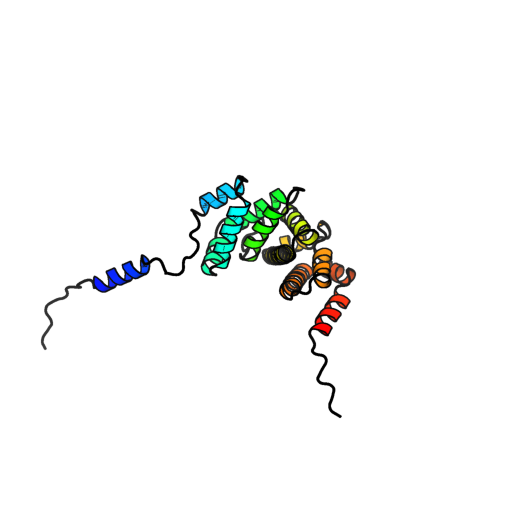 153 ? 7.095 -1.327 9.437 1.00 87.88 153 ALA A O 1
ATOM 1141 N N . ARG A 1 154 ? 6.723 -3.521 9.727 1.00 91.12 154 ARG A N 1
ATOM 1142 C CA . ARG A 1 154 ? 5.379 -3.348 10.290 1.00 91.12 154 ARG A CA 1
ATOM 1143 C C . ARG A 1 154 ? 5.385 -2.486 11.544 1.00 91.12 154 ARG A C 1
ATOM 1145 O O . ARG A 1 154 ? 4.547 -1.598 11.661 1.00 91.12 154 ARG A O 1
ATOM 1152 N N . LEU A 1 155 ? 6.305 -2.735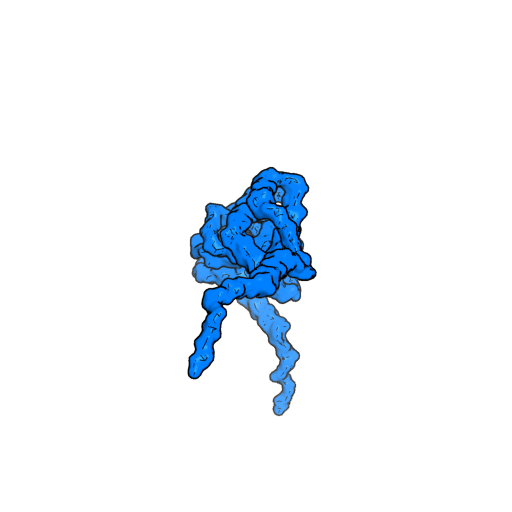 12.477 1.00 89.50 155 LEU A N 1
ATOM 1153 C CA . LEU A 1 155 ? 6.424 -1.944 13.703 1.00 89.50 155 LEU A CA 1
ATOM 1154 C C . LEU A 1 155 ? 6.818 -0.494 13.405 1.00 89.50 155 LEU A C 1
ATOM 1156 O O . LEU A 1 155 ? 6.231 0.419 13.984 1.00 89.50 155 LEU A O 1
ATOM 1160 N N . ALA A 1 156 ? 7.753 -0.281 12.476 1.00 88.94 156 ALA A N 1
ATOM 1161 C CA . ALA A 1 156 ? 8.175 1.052 12.057 1.00 88.94 156 ALA A CA 1
ATOM 1162 C C . ALA A 1 156 ? 7.034 1.838 11.383 1.00 88.94 156 ALA A C 1
ATOM 1164 O O . ALA A 1 156 ? 6.790 2.991 11.733 1.00 88.94 156 ALA A O 1
ATOM 1165 N N . LEU A 1 157 ? 6.298 1.208 10.462 1.00 90.56 157 LEU A N 1
ATOM 1166 C CA . LEU A 1 157 ? 5.158 1.814 9.762 1.00 90.56 157 LEU A CA 1
ATOM 1167 C C . LEU A 1 157 ? 3.962 2.058 10.689 1.00 90.56 157 LEU A C 1
ATOM 1169 O O . LEU A 1 157 ? 3.242 3.039 10.526 1.00 90.56 157 LEU A O 1
ATOM 1173 N N . ALA A 1 158 ? 3.751 1.188 11.678 1.00 88.56 158 ALA A N 1
ATOM 1174 C CA . ALA A 1 158 ? 2.692 1.351 12.668 1.00 88.56 158 ALA A CA 1
ATOM 1175 C C . ALA A 1 158 ? 3.023 2.395 13.752 1.00 88.56 158 ALA A C 1
ATOM 1177 O O . ALA A 1 158 ? 2.177 2.665 14.608 1.00 88.56 158 ALA A O 1
ATOM 1178 N N . SER A 1 159 ? 4.229 2.978 13.740 1.00 86.00 159 SER A N 1
ATOM 1179 C CA . SER A 1 159 ? 4.580 4.074 14.642 1.00 86.00 159 SER A CA 1
ATOM 1180 C C . SER A 1 159 ? 3.712 5.311 14.385 1.00 86.00 159 SER A C 1
ATOM 1182 O O . SER A 1 159 ? 3.298 5.603 13.260 1.00 86.00 159 SER A O 1
ATOM 1184 N N . SER A 1 160 ? 3.470 6.090 15.441 1.00 78.50 160 SER A N 1
ATOM 1185 C CA . SER A 1 160 ? 2.717 7.346 15.363 1.00 78.50 160 SER A CA 1
ATOM 1186 C C . SER A 1 160 ? 3.416 8.429 14.539 1.00 78.50 160 SER A C 1
ATOM 1188 O O . SER A 1 160 ? 2.749 9.368 14.112 1.00 78.50 160 SER A O 1
ATOM 1190 N N . ASP A 1 161 ? 4.723 8.305 14.310 1.00 82.38 161 ASP A N 1
ATOM 1191 C CA . ASP A 1 161 ? 5.581 9.373 13.776 1.00 82.38 161 ASP A CA 1
ATOM 1192 C C . ASP A 1 161 ? 5.173 9.847 12.372 1.00 82.38 161 ASP A C 1
ATOM 1194 O O . ASP A 1 161 ? 5.398 10.999 12.010 1.00 82.38 161 ASP A O 1
ATOM 1198 N N . TYR A 1 162 ? 4.533 8.977 11.586 1.00 82.94 162 TYR A N 1
ATOM 1199 C CA . TYR A 1 162 ? 4.139 9.266 10.201 1.00 82.94 162 TYR A CA 1
ATOM 1200 C C . TYR A 1 162 ? 2.642 9.553 10.035 1.00 82.94 162 TYR A C 1
ATOM 1202 O O . TYR A 1 162 ? 2.199 9.930 8.950 1.00 82.94 162 TYR A O 1
ATOM 1210 N N . GLY A 1 163 ? 1.838 9.345 11.085 1.00 89.62 163 GLY A N 1
ATOM 1211 C CA . GLY A 1 163 ? 0.389 9.547 11.026 1.00 89.62 163 GLY A CA 1
ATOM 1212 C C . GLY A 1 163 ? -0.331 8.675 9.987 1.00 89.62 163 GLY A C 1
ATOM 1213 O O . GLY A 1 163 ? -1.368 9.082 9.470 1.00 89.62 163 GLY A O 1
ATOM 1214 N N . LEU A 1 164 ? 0.183 7.481 9.669 1.00 93.25 164 LEU A N 1
ATOM 1215 C CA . LEU A 1 164 ? -0.415 6.602 8.653 1.00 93.25 164 LEU A CA 1
ATOM 1216 C C . LEU A 1 164 ? -1.794 6.072 9.074 1.00 93.25 164 LEU A C 1
ATOM 1218 O O . LEU A 1 164 ? -2.732 6.100 8.283 1.00 93.25 164 LEU A O 1
ATOM 1222 N N . LEU A 1 165 ? -1.950 5.659 10.336 1.00 93.75 165 LEU A N 1
ATOM 1223 C CA . LEU A 1 165 ? -3.217 5.141 10.871 1.00 93.75 165 LEU A CA 1
ATOM 1224 C C . LEU A 1 165 ? -4.401 6.122 10.730 1.00 93.75 165 LEU A C 1
ATOM 1226 O O . LEU A 1 165 ? -5.432 5.712 10.195 1.00 93.75 165 LEU A O 1
ATOM 1230 N N . PRO A 1 166 ? -4.310 7.401 11.154 1.00 94.19 166 PRO A N 1
ATOM 1231 C CA . PRO A 1 166 ? -5.413 8.340 10.958 1.00 94.19 166 PRO A CA 1
ATOM 1232 C C . PRO A 1 166 ? -5.682 8.638 9.476 1.00 94.19 166 PRO A C 1
ATOM 1234 O O . PRO A 1 166 ? -6.840 8.819 9.111 1.00 94.19 166 PRO A O 1
ATOM 1237 N N . LEU A 1 167 ? -4.659 8.637 8.611 1.00 94.62 167 LEU A N 1
ATOM 1238 C CA . LEU A 1 167 ? -4.846 8.822 7.166 1.00 94.62 167 LEU A CA 1
ATOM 1239 C C . LEU A 1 167 ? -5.620 7.656 6.532 1.00 94.62 167 LEU A C 1
ATOM 1241 O O . LEU A 1 167 ? -6.538 7.896 5.751 1.00 94.62 167 LEU A O 1
ATOM 1245 N N . LEU A 1 168 ? -5.310 6.412 6.910 1.00 94.00 168 LEU A N 1
ATOM 1246 C CA . LEU A 1 168 ? -6.051 5.227 6.461 1.00 94.00 168 LEU A CA 1
ATOM 1247 C C . LEU A 1 168 ? -7.498 5.237 6.974 1.00 94.00 168 LEU A C 1
ATOM 1249 O O . LEU A 1 168 ? -8.423 4.971 6.215 1.00 94.00 168 LEU A O 1
ATOM 1253 N N . LEU A 1 169 ? -7.723 5.615 8.238 1.00 93.06 169 LEU A N 1
ATOM 1254 C CA . LEU A 1 169 ? -9.079 5.753 8.785 1.00 93.06 169 LEU A CA 1
ATOM 1255 C C . LEU A 1 169 ? -9.882 6.866 8.110 1.00 93.06 169 LEU A C 1
ATOM 1257 O O . LEU A 1 169 ? -11.105 6.781 8.053 1.00 93.06 169 LEU A O 1
ATOM 1261 N N . ARG A 1 170 ? -9.218 7.921 7.636 1.00 92.25 170 ARG A N 1
ATOM 1262 C CA . ARG A 1 170 ? -9.848 8.998 6.871 1.00 92.25 170 ARG A CA 1
ATOM 1263 C C . ARG A 1 170 ? -10.272 8.526 5.480 1.00 92.25 170 ARG A C 1
ATOM 1265 O O . ARG A 1 170 ? -11.344 8.908 5.024 1.00 92.25 170 ARG A O 1
ATOM 1272 N N . MET A 1 171 ? -9.496 7.649 4.834 1.00 91.50 171 MET A N 1
ATOM 1273 C CA . MET A 1 171 ? -9.905 7.043 3.557 1.00 91.50 171 MET A CA 1
ATOM 1274 C C . MET A 1 171 ? -11.238 6.296 3.670 1.00 91.50 171 MET A C 1
ATOM 1276 O O . MET A 1 171 ? -12.042 6.374 2.747 1.00 91.50 171 MET A O 1
ATOM 1280 N N . LEU A 1 172 ? -11.501 5.641 4.806 1.00 89.81 172 LEU A N 1
ATOM 1281 C CA . LEU A 1 172 ? -12.776 4.957 5.065 1.00 89.81 172 LEU A CA 1
ATOM 1282 C C . LEU A 1 172 ? -13.992 5.904 5.109 1.00 89.81 172 LEU A C 1
ATOM 1284 O O . LEU A 1 172 ? -15.121 5.455 4.922 1.00 89.81 172 LEU A O 1
ATOM 1288 N N . ASP A 1 173 ? -13.782 7.197 5.373 1.00 84.06 173 ASP A N 1
ATOM 1289 C CA . ASP A 1 173 ? -14.860 8.193 5.403 1.00 84.06 173 ASP A CA 1
ATOM 1290 C C . ASP A 1 173 ? -15.022 8.894 4.050 1.00 84.06 173 ASP A C 1
ATOM 1292 O O . ASP A 1 173 ? -16.145 9.132 3.612 1.00 84.06 173 ASP A O 1
ATOM 1296 N N . GLU A 1 174 ? -13.896 9.249 3.417 1.00 79.00 174 GLU A N 1
ATOM 1297 C CA . GLU A 1 174 ? -13.846 10.088 2.213 1.00 79.00 174 GLU A CA 1
ATOM 1298 C C . GLU A 1 174 ? -14.124 9.316 0.917 1.00 79.00 174 GLU A C 1
ATOM 1300 O O . GLU A 1 174 ? -14.477 9.926 -0.092 1.00 79.00 174 GLU A O 1
ATOM 1305 N N . THR A 1 175 ? -13.920 7.995 0.903 1.00 71.12 175 THR A N 1
ATOM 1306 C CA . THR A 1 175 ? -13.991 7.202 -0.331 1.00 71.12 175 THR A CA 1
ATOM 1307 C C . THR A 1 175 ? -15.194 6.266 -0.337 1.00 71.12 175 THR A C 1
ATOM 1309 O O . THR A 1 175 ? -15.397 5.478 0.580 1.00 71.12 175 THR A O 1
ATOM 1312 N N . HIS A 1 176 ? -15.989 6.342 -1.406 1.00 72.38 176 HIS A N 1
ATOM 1313 C CA . HIS A 1 176 ? -17.126 5.444 -1.655 1.00 72.38 176 HIS A CA 1
ATOM 1314 C C . HIS A 1 176 ? -16.779 4.296 -2.611 1.00 72.38 176 HIS A C 1
ATOM 1316 O O . HIS A 1 176 ? -17.636 3.495 -2.970 1.00 72.38 176 HIS A O 1
ATOM 1322 N N . THR A 1 177 ? -15.526 4.222 -3.062 1.00 84.44 177 THR A N 1
ATOM 1323 C CA . THR A 1 177 ? -15.065 3.149 -3.942 1.00 84.44 177 THR A CA 1
ATOM 1324 C C . THR A 1 177 ? -14.720 1.915 -3.110 1.00 84.44 177 THR A C 1
ATOM 1326 O O . THR A 1 177 ? -13.869 2.032 -2.220 1.00 84.44 177 THR A O 1
ATOM 1329 N N . PRO A 1 178 ? -15.274 0.731 -3.429 1.00 87.81 178 PRO A N 1
ATOM 1330 C CA . PRO A 1 178 ? -15.021 -0.488 -2.657 1.00 87.81 178 PRO A CA 1
ATOM 1331 C C . PRO A 1 178 ? -13.525 -0.823 -2.607 1.00 87.81 178 PRO A C 1
ATOM 1333 O O . PRO A 1 178 ? -12.992 -1.145 -1.554 1.00 87.81 178 PRO A O 1
ATOM 1336 N N . SER A 1 179 ? -12.798 -0.589 -3.705 1.00 90.19 179 SER A N 1
ATOM 1337 C CA . SER A 1 179 ? -11.350 -0.821 -3.779 1.00 90.19 179 SER A CA 1
ATOM 1338 C C . SER A 1 179 ? -10.526 -0.000 -2.779 1.00 90.19 179 SER A C 1
ATOM 1340 O O . SER A 1 179 ? -9.471 -0.460 -2.338 1.00 90.19 179 SER A O 1
ATOM 1342 N N . ALA A 1 180 ? -10.977 1.209 -2.433 1.00 91.06 180 ALA A N 1
ATOM 1343 C CA . ALA A 1 180 ? -10.292 2.072 -1.478 1.00 91.06 180 ALA A CA 1
ATOM 1344 C C . ALA A 1 180 ? -10.585 1.667 -0.037 1.00 91.06 180 ALA A C 1
ATOM 1346 O O . ALA A 1 180 ? -9.664 1.660 0.782 1.00 91.06 180 ALA A O 1
ATOM 1347 N N . VAL A 1 181 ? -11.833 1.279 0.244 1.00 92.19 181 VAL A N 1
ATOM 1348 C CA . VAL A 1 181 ? -12.231 0.708 1.535 1.00 92.19 181 VAL A CA 1
ATOM 1349 C C . VAL A 1 181 ? -11.462 -0.591 1.777 1.00 92.19 181 VAL A C 1
ATOM 1351 O O . VAL A 1 181 ? -10.784 -0.700 2.796 1.00 92.19 181 VAL A O 1
ATOM 1354 N N . ASP A 1 182 ? -11.442 -1.507 0.808 1.00 93.12 182 ASP A N 1
ATOM 1355 C CA . ASP A 1 182 ? -10.707 -2.775 0.889 1.00 93.12 182 ASP A CA 1
ATOM 1356 C C . ASP A 1 182 ? -9.212 -2.565 1.135 1.00 93.12 182 ASP A C 1
ATOM 1358 O O . ASP A 1 182 ? -8.633 -3.167 2.041 1.00 93.12 182 ASP A O 1
ATOM 1362 N N . ALA A 1 183 ? -8.571 -1.683 0.359 1.00 94.25 183 ALA A N 1
ATOM 1363 C CA . ALA A 1 183 ? -7.146 -1.404 0.513 1.00 94.25 183 ALA A CA 1
ATOM 1364 C C . ALA A 1 183 ? -6.826 -0.780 1.882 1.00 94.25 183 ALA A C 1
ATOM 1366 O O . ALA A 1 183 ? -5.839 -1.156 2.520 1.00 94.25 183 ALA A O 1
ATOM 1367 N N . ALA A 1 184 ? -7.662 0.149 2.355 1.00 94.94 184 ALA A N 1
ATOM 1368 C CA . ALA A 1 184 ? -7.490 0.777 3.660 1.00 94.94 184 ALA A CA 1
ATOM 1369 C C . ALA A 1 184 ? -7.703 -0.225 4.806 1.00 94.94 184 ALA A C 1
ATOM 1371 O O . ALA A 1 184 ? -6.894 -0.262 5.735 1.00 94.94 184 ALA A O 1
ATOM 1372 N N . LEU A 1 185 ? -8.742 -1.064 4.735 1.00 94.62 185 LEU A N 1
ATOM 1373 C CA . LEU A 1 185 ? -9.024 -2.097 5.733 1.00 94.62 185 LEU A CA 1
ATOM 1374 C C . LEU A 1 185 ? -7.932 -3.167 5.767 1.00 94.62 185 LEU A C 1
ATOM 1376 O O . LEU A 1 185 ? -7.438 -3.477 6.850 1.00 94.62 185 LEU A O 1
ATOM 1380 N N . ALA A 1 186 ? -7.498 -3.678 4.611 1.00 94.88 186 ALA A N 1
ATOM 1381 C CA . ALA A 1 186 ? -6.404 -4.644 4.524 1.00 94.88 186 ALA A CA 1
ATOM 1382 C C . ALA A 1 186 ? -5.128 -4.099 5.184 1.00 94.88 186 ALA A C 1
ATOM 1384 O O . ALA A 1 186 ? -4.533 -4.759 6.038 1.00 94.88 186 ALA A O 1
ATOM 1385 N N . CYS A 1 187 ? -4.765 -2.851 4.873 1.00 95.62 187 CYS A N 1
ATOM 1386 C CA . CYS A 1 187 ? -3.609 -2.193 5.471 1.00 95.62 187 CYS A CA 1
ATOM 1387 C C . CYS A 1 187 ? -3.770 -1.993 6.990 1.00 95.62 187 CYS A C 1
ATOM 1389 O O . CYS A 1 187 ? -2.852 -2.289 7.759 1.00 95.62 187 CYS A O 1
ATOM 1391 N N . LEU A 1 188 ? -4.943 -1.542 7.453 1.00 94.94 188 LEU A N 1
ATOM 1392 C CA . LEU A 1 188 ? -5.234 -1.364 8.881 1.00 94.94 188 LEU A CA 1
ATOM 1393 C C . LEU A 1 188 ? -5.178 -2.684 9.653 1.00 94.94 188 LEU A C 1
ATOM 1395 O O . LEU A 1 188 ? -4.662 -2.706 10.771 1.00 94.94 188 LEU A O 1
ATOM 1399 N N . ILE A 1 189 ? -5.668 -3.785 9.081 1.00 94.62 189 ILE A N 1
ATOM 1400 C CA . ILE A 1 189 ? -5.581 -5.120 9.687 1.00 94.62 189 ILE A CA 1
ATOM 1401 C C . ILE A 1 189 ? -4.112 -5.504 9.882 1.00 94.62 189 ILE A C 1
ATOM 1403 O O . ILE A 1 189 ? -3.712 -5.866 10.991 1.00 94.62 189 ILE A O 1
ATOM 1407 N N . THR A 1 190 ? -3.284 -5.345 8.848 1.00 94.56 190 THR A N 1
ATOM 1408 C CA . THR A 1 190 ? -1.853 -5.663 8.922 1.00 94.56 190 THR A CA 1
ATOM 1409 C C . THR A 1 190 ? -1.131 -4.784 9.947 1.00 94.56 190 THR A C 1
ATOM 1411 O O . THR A 1 190 ? -0.422 -5.298 10.817 1.00 94.56 190 THR A O 1
ATOM 1414 N N . LEU A 1 191 ? -1.340 -3.464 9.911 1.00 93.12 191 LEU A N 1
ATOM 1415 C CA . LEU A 1 191 ? -0.682 -2.517 10.819 1.00 93.12 191 LEU A CA 1
ATOM 1416 C C . LEU A 1 191 ? -1.188 -2.606 12.265 1.00 93.12 191 LEU A C 1
ATOM 1418 O O . LEU A 1 191 ? -0.455 -2.237 13.178 1.00 93.12 191 LEU A O 1
ATOM 1422 N N . SER A 1 192 ? -2.401 -3.113 12.504 1.00 92.62 192 SER A N 1
ATOM 1423 C CA . SER A 1 192 ? -2.982 -3.299 13.846 1.00 92.62 192 SER A CA 1
ATOM 1424 C C . SER A 1 192 ? -2.679 -4.664 14.479 1.00 92.62 192 SER A C 1
ATOM 1426 O O . SER A 1 192 ? -3.183 -4.982 15.566 1.00 92.62 192 SER A O 1
ATOM 1428 N N . ALA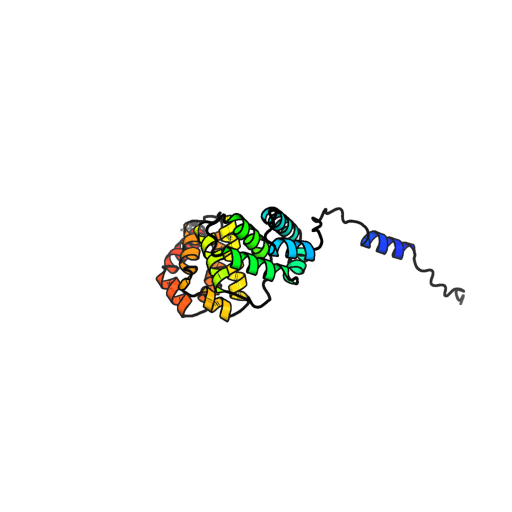 A 1 193 ? -1.817 -5.475 13.855 1.00 91.50 193 ALA A N 1
ATOM 1429 C CA . ALA A 1 193 ? -1.325 -6.705 14.468 1.00 91.50 193 ALA A CA 1
ATOM 1430 C C . ALA A 1 193 ? -0.600 -6.452 15.817 1.00 91.50 193 ALA A C 1
ATOM 1432 O O . ALA A 1 193 ? -0.901 -7.158 16.785 1.00 91.50 193 ALA A O 1
ATOM 1433 N N . PRO A 1 194 ? 0.283 -5.435 15.959 1.00 90.81 194 PRO A N 1
ATOM 1434 C CA . PRO A 1 194 ? 0.882 -5.065 17.240 1.00 90.81 194 PRO A CA 1
ATOM 1435 C C . PRO A 1 194 ? -0.147 -4.465 18.211 1.00 90.81 194 PRO A C 1
ATOM 1437 O O . PRO A 1 194 ? -0.936 -3.592 17.845 1.00 90.81 194 PRO A O 1
ATOM 1440 N N . ARG A 1 195 ? -0.084 -4.848 19.496 1.00 89.94 195 ARG A N 1
ATOM 1441 C CA . ARG A 1 195 ? -1.023 -4.374 20.539 1.00 89.94 195 ARG A CA 1
ATOM 1442 C C . ARG A 1 195 ? -1.103 -2.847 20.640 1.00 89.94 195 ARG A C 1
ATOM 1444 O O . ARG A 1 195 ? -2.197 -2.305 20.773 1.00 89.94 195 ARG A O 1
ATOM 1451 N N . ARG A 1 196 ? 0.041 -2.156 20.557 1.00 89.12 196 ARG A N 1
ATOM 1452 C CA . ARG A 1 196 ? 0.114 -0.686 20.633 1.00 89.12 196 ARG A CA 1
ATOM 1453 C C . ARG A 1 196 ? -0.626 -0.021 19.472 1.00 89.12 196 ARG A C 1
ATOM 1455 O O . ARG A 1 196 ? -1.431 0.876 19.705 1.00 89.12 196 ARG A O 1
ATOM 1462 N N . ALA A 1 197 ? -0.394 -0.503 18.253 1.00 89.62 197 ALA A N 1
ATOM 1463 C CA . ALA A 1 197 ? -1.060 -0.006 17.057 1.00 89.62 197 ALA A CA 1
ATOM 1464 C C . ALA A 1 197 ? -2.568 -0.283 17.109 1.00 89.62 197 ALA A C 1
ATOM 1466 O O . ALA A 1 197 ? -3.367 0.615 16.869 1.00 89.62 197 ALA A O 1
ATOM 1467 N N . ARG A 1 198 ? -2.981 -1.482 17.544 1.00 92.81 198 ARG A N 1
ATOM 1468 C CA . ARG A 1 198 ? -4.400 -1.811 17.754 1.00 92.81 198 ARG A CA 1
ATOM 1469 C C . ARG A 1 198 ? -5.083 -0.855 18.729 1.00 92.81 198 ARG A C 1
ATOM 1471 O O . ARG A 1 198 ? -6.139 -0.315 18.415 1.00 92.81 198 ARG A O 1
ATOM 1478 N N . ALA A 1 199 ? -4.475 -0.620 19.892 1.00 92.19 199 ALA A N 1
ATOM 1479 C CA . ALA A 1 199 ? -5.009 0.309 20.884 1.00 92.19 199 ALA A CA 1
ATOM 1480 C C . ALA A 1 199 ? -5.128 1.734 20.319 1.00 92.19 199 ALA A C 1
ATOM 1482 O O . ALA A 1 199 ? -6.110 2.425 20.577 1.00 92.19 199 ALA A O 1
ATOM 1483 N N . GLN A 1 200 ? -4.161 2.165 19.509 1.00 91.88 200 GLN A N 1
ATOM 1484 C CA . GLN A 1 200 ? -4.203 3.459 18.837 1.00 91.88 200 GLN A CA 1
ATOM 1485 C C . GLN A 1 200 ? -5.336 3.548 17.811 1.00 91.88 200 GLN A C 1
ATOM 1487 O O . GLN A 1 200 ? -6.079 4.523 17.828 1.00 91.88 200 GLN A O 1
ATOM 1492 N N . VAL A 1 201 ? -5.517 2.534 16.965 1.00 92.06 201 VAL A N 1
ATOM 1493 C CA . VAL A 1 201 ? -6.606 2.492 15.976 1.00 92.06 201 VAL A CA 1
ATOM 1494 C C . VAL A 1 201 ? -7.983 2.519 16.663 1.00 92.06 201 VAL A C 1
ATOM 1496 O O . VAL A 1 201 ? -8.880 3.232 16.215 1.00 92.06 201 VAL A O 1
ATOM 1499 N N . VAL A 1 202 ? -8.138 1.837 17.806 1.00 93.50 202 VAL A N 1
ATOM 1500 C CA . VAL A 1 202 ? -9.354 1.923 18.639 1.00 93.50 202 VAL A CA 1
ATOM 1501 C C . VAL A 1 202 ? -9.561 3.338 19.184 1.00 93.50 202 VAL A C 1
ATOM 1503 O O . VAL A 1 202 ? -10.659 3.876 19.067 1.00 93.50 202 VAL A O 1
ATOM 1506 N N . ARG A 1 203 ? -8.510 3.976 19.714 1.00 92.12 203 ARG A N 1
ATOM 1507 C CA . ARG A 1 203 ? -8.571 5.367 20.204 1.00 92.12 203 ARG A CA 1
ATOM 1508 C C . ARG A 1 203 ? -8.907 6.378 19.108 1.00 92.12 203 ARG A C 1
ATOM 1510 O O . ARG A 1 203 ? -9.519 7.396 19.404 1.00 92.12 203 ARG A O 1
ATOM 1517 N N . LEU A 1 204 ? -8.520 6.100 17.866 1.00 92.25 204 LEU A N 1
ATOM 1518 C CA . LEU A 1 204 ? -8.865 6.907 16.694 1.00 92.25 204 LEU A CA 1
ATOM 1519 C C . LEU A 1 204 ? -10.301 6.660 16.191 1.00 92.25 204 LEU A C 1
ATOM 1521 O O . LEU A 1 204 ? -10.702 7.247 15.189 1.00 92.25 204 LEU A O 1
ATOM 1525 N N . GLY A 1 205 ? -11.080 5.807 16.866 1.00 91.00 205 GLY A N 1
ATOM 1526 C CA . GLY A 1 205 ? -12.495 5.608 16.568 1.00 91.00 205 GLY A CA 1
ATOM 1527 C C . GLY A 1 205 ? -12.762 4.665 15.397 1.00 91.00 205 GLY A C 1
ATOM 1528 O O . GLY A 1 205 ? -13.729 4.867 14.670 1.00 91.00 205 GLY A O 1
ATOM 1529 N N . VAL A 1 206 ? -11.945 3.622 15.196 1.00 92.69 206 VAL A N 1
ATOM 1530 C CA . VAL A 1 206 ? -12.201 2.638 14.124 1.00 92.69 206 VAL A CA 1
ATOM 1531 C C . VAL A 1 206 ? -13.527 1.891 14.295 1.00 92.69 206 VAL A C 1
ATOM 1533 O O . VAL A 1 206 ? -14.184 1.587 13.309 1.00 92.69 206 VAL A O 1
ATOM 1536 N N . VAL A 1 207 ? -13.936 1.603 15.536 1.00 91.81 207 VAL A N 1
ATOM 1537 C CA . VAL A 1 207 ? -15.105 0.758 15.836 1.00 91.81 207 VAL A CA 1
ATOM 1538 C C . VAL A 1 207 ? -16.394 1.333 15.239 1.00 91.81 207 VAL A C 1
ATOM 1540 O O . VAL A 1 207 ? -17.003 0.638 14.431 1.00 91.81 207 VAL A O 1
ATOM 1543 N N . PRO A 1 208 ? -16.795 2.589 15.529 1.00 89.75 208 PRO A N 1
ATOM 1544 C CA . PRO A 1 208 ? -18.000 3.160 14.925 1.00 89.75 208 PRO A CA 1
ATOM 1545 C C . PRO A 1 208 ? -17.920 3.244 13.394 1.00 89.75 208 PRO A C 1
ATOM 1547 O O . PRO A 1 208 ? -18.936 3.075 12.722 1.00 89.75 208 PRO A O 1
ATOM 1550 N N . LYS A 1 209 ? -16.723 3.455 12.827 1.00 89.62 209 LYS A N 1
ATOM 1551 C CA . LYS A 1 209 ? -16.523 3.478 11.370 1.00 89.62 209 LYS A CA 1
ATOM 1552 C C . LYS A 1 209 ? -16.791 2.117 10.737 1.00 89.62 209 LYS A C 1
ATOM 1554 O O . LYS A 1 209 ? -17.525 2.044 9.758 1.00 89.62 209 LYS A O 1
ATOM 1559 N N . LEU A 1 210 ? -16.249 1.047 11.320 1.00 89.50 210 LEU A N 1
ATOM 1560 C CA . LEU A 1 210 ? -16.497 -0.322 10.862 1.00 89.50 210 LEU A CA 1
ATOM 1561 C C . LEU A 1 210 ? -17.973 -0.693 10.987 1.00 89.50 210 LEU A C 1
ATOM 1563 O O . LEU A 1 210 ? -18.526 -1.254 10.049 1.00 89.50 210 LEU A O 1
ATOM 1567 N N . THR A 1 211 ? -18.630 -0.329 12.094 1.00 89.81 211 THR A N 1
ATOM 1568 C CA . THR A 1 211 ? -20.073 -0.555 12.253 1.00 89.81 211 THR A CA 1
ATOM 1569 C C . THR A 1 211 ? -20.861 0.122 11.135 1.00 89.81 211 THR A C 1
ATOM 1571 O O . THR A 1 211 ? -21.732 -0.508 10.551 1.00 89.81 211 THR A O 1
ATOM 1574 N N . ARG A 1 212 ? -20.532 1.374 10.782 1.00 88.56 212 ARG A N 1
ATOM 1575 C CA . ARG A 1 212 ? -21.194 2.086 9.678 1.00 88.56 212 ARG A CA 1
ATOM 1576 C C . ARG A 1 212 ? -21.014 1.373 8.337 1.00 88.56 212 ARG A C 1
ATOM 1578 O O . ARG A 1 212 ? -21.991 1.229 7.612 1.00 88.56 212 ARG A O 1
ATOM 1585 N N . ILE A 1 213 ? -19.789 0.945 8.025 1.00 86.50 213 ILE A N 1
ATOM 1586 C CA . ILE A 1 213 ? -19.471 0.244 6.770 1.00 86.50 213 ILE A CA 1
ATOM 1587 C C . ILE A 1 213 ? -20.259 -1.069 6.689 1.00 86.50 213 ILE A C 1
ATOM 1589 O O . ILE A 1 213 ? -20.972 -1.295 5.716 1.00 86.50 213 ILE A O 1
ATOM 1593 N N . LEU A 1 214 ? -20.225 -1.881 7.748 1.00 86.62 214 LEU A N 1
ATOM 1594 C CA . LEU A 1 214 ? -20.952 -3.153 7.800 1.00 86.62 214 LEU A CA 1
ATOM 1595 C C . LEU A 1 214 ? -22.470 -2.954 7.692 1.00 86.62 214 LEU A C 1
ATOM 1597 O O . LEU A 1 214 ? -23.131 -3.677 6.954 1.00 86.62 214 LEU A O 1
ATOM 1601 N N . SER A 1 215 ? -23.025 -1.948 8.373 1.00 86.38 215 SER A N 1
ATOM 1602 C CA . SER A 1 215 ? -24.452 -1.621 8.279 1.00 86.38 215 SER A CA 1
ATOM 1603 C C . SER A 1 215 ? -24.868 -1.101 6.902 1.00 86.38 215 SER A C 1
ATOM 1605 O O . SER A 1 215 ? -26.037 -1.223 6.556 1.00 86.38 215 SER A O 1
ATOM 1607 N N . SER A 1 216 ? -23.952 -0.513 6.126 1.00 76.56 216 SER A N 1
ATOM 1608 C CA . SER A 1 216 ? -24.236 -0.087 4.749 1.00 76.56 216 SER A CA 1
ATOM 1609 C C . SER A 1 216 ? -24.150 -1.219 3.722 1.00 76.56 216 SER A C 1
ATOM 1611 O O . SER A 1 216 ? -24.768 -1.114 2.668 1.00 76.56 216 SER A O 1
ATOM 1613 N N . GLU A 1 217 ? -23.408 -2.289 4.019 1.00 64.44 217 GLU A N 1
ATOM 1614 C CA . GLU A 1 217 ? -23.288 -3.472 3.151 1.00 64.44 217 GLU A CA 1
ATOM 1615 C C . GLU A 1 217 ? -24.354 -4.539 3.431 1.00 64.44 217 GLU A C 1
ATOM 1617 O O . GLU A 1 217 ? -24.616 -5.392 2.584 1.00 64.44 217 GLU A O 1
ATOM 1622 N N . LEU A 1 218 ? -24.991 -4.495 4.603 1.00 52.50 218 LEU A N 1
ATOM 1623 C CA . LEU A 1 218 ? -26.149 -5.324 4.919 1.00 52.50 218 LEU A CA 1
ATOM 1624 C C . LEU A 1 218 ? -27.372 -4.792 4.150 1.00 52.50 218 LEU A C 1
ATOM 1626 O O . LEU A 1 218 ? -27.806 -3.672 4.430 1.00 52.50 218 LEU A O 1
ATOM 1630 N N . PRO A 1 219 ? -27.965 -5.554 3.208 1.00 46.41 219 PRO A N 1
ATOM 1631 C CA . PRO A 1 219 ? -29.232 -5.156 2.618 1.00 46.41 219 PRO A CA 1
ATOM 1632 C C . PRO A 1 219 ? -30.277 -5.081 3.732 1.00 46.41 219 PRO A C 1
ATOM 1634 O O . PRO A 1 219 ? -30.558 -6.064 4.422 1.00 46.41 219 PRO A O 1
ATOM 1637 N N . ALA A 1 220 ? -30.842 -3.894 3.922 1.00 52.94 220 ALA A N 1
ATOM 1638 C CA . ALA A 1 220 ? -32.030 -3.704 4.730 1.00 52.94 220 ALA A CA 1
ATOM 1639 C C . ALA A 1 220 ? -33.218 -4.324 3.985 1.00 52.94 220 ALA A C 1
ATOM 1641 O O . ALA A 1 220 ? -33.922 -3.594 3.314 1.00 52.94 220 ALA A O 1
ATOM 1642 N N . GLU A 1 221 ? -33.375 -5.653 4.028 1.00 50.19 221 GLU A N 1
ATOM 1643 C CA . GLU A 1 221 ? -34.629 -6.378 3.758 1.00 50.19 221 GLU A CA 1
ATOM 1644 C C . GLU A 1 221 ? -34.411 -7.901 3.813 1.00 50.19 221 GLU A C 1
ATOM 1646 O O . GLU A 1 221 ? -34.036 -8.533 2.835 1.00 50.19 221 GLU A O 1
ATOM 1651 N N . THR A 1 222 ? -34.681 -8.493 4.977 1.00 46.31 222 THR A N 1
ATOM 1652 C CA . THR A 1 222 ? -35.575 -9.661 5.118 1.00 46.31 222 THR A CA 1
ATOM 1653 C C . THR A 1 222 ? -36.113 -9.660 6.550 1.00 46.31 222 THR A C 1
ATOM 1655 O O . THR A 1 222 ? -35.852 -10.567 7.336 1.00 46.31 222 THR A O 1
ATOM 1658 N N . VAL A 1 223 ? -36.817 -8.591 6.925 1.00 49.53 223 VAL A N 1
ATOM 1659 C CA . VAL A 1 223 ? -37.738 -8.602 8.071 1.00 49.53 223 VAL A CA 1
ATOM 1660 C C . VAL A 1 223 ? -39.032 -7.921 7.628 1.00 49.53 223 VAL A C 1
ATOM 1662 O O . VAL A 1 223 ? -39.417 -6.880 8.138 1.00 49.53 223 VAL A O 1
ATOM 1665 N N . GLU A 1 224 ? -39.699 -8.514 6.643 1.00 46.00 224 GLU A N 1
ATOM 1666 C CA . GLU A 1 224 ? -41.144 -8.377 6.474 1.00 46.00 224 GLU A CA 1
ATOM 1667 C C . GLU A 1 224 ? -41.713 -9.766 6.193 1.00 46.00 224 GLU A C 1
ATOM 1669 O O . GLU A 1 224 ? -41.416 -10.393 5.179 1.00 46.00 224 GLU A O 1
ATOM 1674 N N . GLY A 1 225 ? -42.492 -10.277 7.144 1.00 47.50 225 GLY A N 1
ATOM 1675 C CA . GLY A 1 225 ? -43.092 -11.604 7.062 1.00 47.50 225 GLY A CA 1
ATOM 1676 C C . GLY A 1 225 ? -43.635 -12.066 8.407 1.00 47.50 225 GLY A C 1
ATOM 1677 O O . GLY A 1 225 ? -43.029 -12.924 9.032 1.00 47.50 225 GLY A O 1
ATOM 1678 N N . ARG A 1 226 ? -44.717 -11.393 8.823 1.00 39.59 226 ARG A N 1
ATOM 1679 C CA . ARG A 1 226 ? -45.726 -11.738 9.846 1.00 39.59 226 ARG A CA 1
ATOM 1680 C C . ARG A 1 226 ? -45.657 -13.117 10.500 1.00 39.59 226 ARG A C 1
ATOM 1682 O O . ARG A 1 226 ? -45.679 -14.120 9.757 1.00 39.59 226 ARG A O 1
#

Sequence (226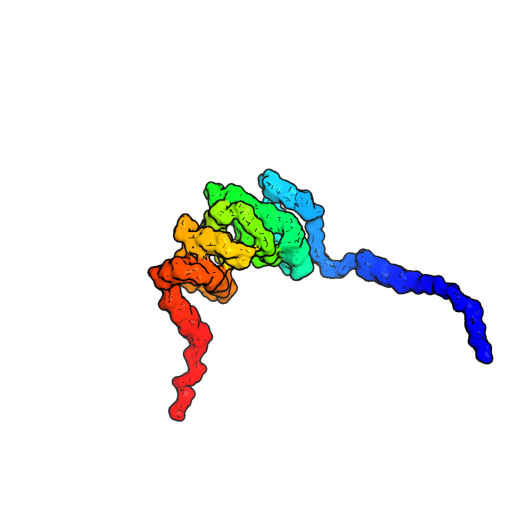 aa):
MQVLPSKDFIPNLTLHRLINLWSSSPSPSSSPRLPPLSDLLRDLQSSTTNTHHLLSSLSSFAASSDRNRASLSLSPCPSVLLSLLARHGNDDGDLSVLAGAARVLSLLNLTDPIPETPPIARALSRLLRAGSPDSRVDAARVLDSLARSSPDARLALASSDYGLLPLLLRMLDETHTPSAVDAALACLITLSAPRRARAQVVRLGVVPKLTRILSSELPAETVEGR

pLDDT: mean 82.12, std 15.27, range [38.75, 96.5]

Organism: Acorus calamus (NCBI:txid4465)

Foldseek 3Di:
DDDDPDPPPPPPVVVVVVVVCVVPPPDPPPQLDDDDVVVLLVCLLVVDPCLLVSLVSLLSNLVPDPVSQAVCQPDCNLLSLLVSLLVCLPPPDDLSNLLSSLSNLLSHQNQDQHPDLVSNLSSLLCCLVDNDLSSVLSSLSNLLNQLVNDVVSLQVSLDPPSVVLLSLVVQLVPDPDVSSVVSSVSSLVSSCPDVVSVVVNVVSPVVVSVVVVVVVPDPPDDPDDD